Protein AF-F6J3B6-F1 (afdb_monomer_lite)

Structure (mmCIF, N/CA/C/O backbone):
data_AF-F6J3B6-F1
#
_entry.id   AF-F6J3B6-F1
#
loop_
_atom_site.group_PDB
_atom_site.id
_atom_site.type_symbol
_atom_site.label_atom_id
_atom_site.label_alt_id
_atom_site.label_comp_id
_atom_site.label_asym_id
_atom_site.label_entity_id
_atom_site.label_seq_id
_atom_site.pdbx_PDB_ins_code
_atom_site.Cartn_x
_atom_site.Cartn_y
_atom_site.Cartn_z
_atom_site.occupancy
_atom_site.B_iso_or_equiv
_atom_site.auth_seq_id
_atom_site.auth_comp_id
_atom_site.auth_asym_id
_atom_site.auth_atom_id
_atom_site.pdbx_PDB_model_num
ATOM 1 N N . LEU A 1 1 ? 3.379 -10.661 -4.278 1.00 90.00 1 LEU A N 1
ATOM 2 C CA . LEU A 1 1 ? 4.008 -10.536 -2.936 1.00 90.00 1 LEU A CA 1
ATOM 3 C C . LEU A 1 1 ? 3.074 -11.156 -1.907 1.00 90.00 1 LEU A C 1
ATOM 5 O O . LEU A 1 1 ? 1.883 -10.898 -1.989 1.00 90.00 1 LEU A O 1
ATOM 9 N N . ARG A 1 2 ? 3.610 -11.926 -0.955 1.00 93.19 2 ARG A N 1
ATOM 10 C CA . ARG A 1 2 ? 2.896 -12.432 0.229 1.00 93.19 2 ARG A CA 1
ATOM 11 C C . ARG A 1 2 ? 3.562 -11.873 1.481 1.00 93.19 2 ARG A C 1
ATOM 13 O O . ARG A 1 2 ? 4.789 -11.920 1.570 1.00 93.19 2 ARG A O 1
ATOM 20 N N . LYS A 1 3 ? 2.793 -11.328 2.422 1.00 91.00 3 LYS A N 1
ATOM 21 C CA . LYS A 1 3 ? 3.330 -10.733 3.655 1.00 91.00 3 LYS A CA 1
ATOM 22 C C . LYS A 1 3 ? 2.375 -10.939 4.825 1.00 91.00 3 LYS A C 1
ATOM 24 O O . LYS A 1 3 ? 1.169 -10.918 4.640 1.00 91.00 3 LYS A O 1
ATOM 29 N N . THR A 1 4 ? 2.921 -11.073 6.026 1.00 91.38 4 THR A N 1
ATOM 30 C CA . THR A 1 4 ? 2.175 -10.944 7.279 1.00 91.38 4 THR A CA 1
ATOM 31 C C . THR A 1 4 ? 2.568 -9.662 8.002 1.00 91.38 4 THR A C 1
ATOM 33 O O . THR A 1 4 ? 3.722 -9.224 7.920 1.00 91.38 4 THR A O 1
ATOM 36 N N . PHE A 1 5 ? 1.616 -9.035 8.688 1.00 88.31 5 PHE A N 1
ATOM 37 C CA . PHE A 1 5 ? 1.860 -7.820 9.467 1.00 88.31 5 PHE A CA 1
ATOM 38 C C . PHE A 1 5 ? 0.971 -7.778 10.709 1.00 88.31 5 PHE A C 1
ATOM 40 O O . PHE A 1 5 ? -0.134 -8.312 10.693 1.00 88.31 5 PHE A O 1
ATOM 47 N N . ASN A 1 6 ? 1.473 -7.149 11.775 1.00 88.38 6 ASN A N 1
ATOM 48 C CA . ASN A 1 6 ? 0.798 -7.061 13.066 1.00 88.38 6 ASN A CA 1
ATOM 49 C C . ASN A 1 6 ? 0.199 -5.668 13.283 1.00 88.38 6 ASN A C 1
ATOM 51 O O . ASN A 1 6 ? 0.927 -4.671 13.313 1.00 88.38 6 ASN A O 1
ATOM 55 N N . LEU A 1 7 ? -1.119 -5.609 13.477 1.00 88.31 7 LEU A N 1
ATOM 56 C CA . LEU A 1 7 ? -1.861 -4.361 13.661 1.00 88.31 7 LEU A CA 1
ATOM 57 C C . LEU A 1 7 ? -1.536 -3.636 14.970 1.00 88.31 7 LEU A C 1
ATOM 59 O O . LEU A 1 7 ? -1.595 -2.406 15.015 1.00 88.31 7 LEU A O 1
ATOM 63 N N . ASN A 1 8 ? -1.147 -4.368 16.014 1.00 85.19 8 ASN A N 1
ATOM 64 C CA . ASN A 1 8 ? -0.821 -3.807 17.328 1.00 85.19 8 ASN A CA 1
ATOM 65 C C . ASN A 1 8 ? 0.490 -3.011 17.307 1.00 85.19 8 ASN A C 1
ATOM 67 O O . ASN A 1 8 ? 0.711 -2.158 18.159 1.00 85.19 8 ASN A O 1
ATOM 71 N N . SER A 1 9 ? 1.347 -3.257 16.311 1.00 88.69 9 SER A N 1
ATOM 72 C CA . SER A 1 9 ? 2.601 -2.517 16.123 1.00 88.69 9 SER A CA 1
ATOM 73 C C . SER A 1 9 ? 2.423 -1.159 15.431 1.00 88.69 9 SER A C 1
ATOM 75 O O . SER A 1 9 ? 3.371 -0.371 15.352 1.00 88.69 9 SER A O 1
ATOM 77 N N . LEU A 1 10 ? 1.223 -0.879 14.911 1.00 92.12 10 LEU A N 1
ATOM 78 C CA . LEU A 1 10 ? 0.961 0.319 14.125 1.00 92.12 10 LEU A CA 1
ATOM 79 C C . LEU A 1 10 ? 0.767 1.540 15.019 1.00 92.12 10 LEU A C 1
ATOM 81 O O . LEU A 1 10 ? 0.017 1.517 15.999 1.00 92.12 10 LEU A O 1
ATOM 85 N N . LYS A 1 11 ? 1.413 2.642 14.638 1.00 94.19 11 LYS A N 1
ATOM 86 C CA . LYS A 1 11 ? 1.233 3.929 15.313 1.00 94.19 11 LYS A CA 1
ATOM 87 C C . LYS A 1 11 ? -0.027 4.600 14.782 1.00 94.19 11 LYS A C 1
ATOM 89 O O . LYS A 1 11 ? -0.264 4.621 13.578 1.00 94.19 11 LYS A O 1
ATOM 94 N N . TYR A 1 12 ? -0.814 5.160 15.694 1.00 94.06 12 TYR A N 1
ATOM 95 C CA . TYR A 1 12 ? -2.021 5.891 15.335 1.00 94.06 12 TYR A CA 1
ATOM 96 C C . TYR A 1 12 ? -1.693 7.130 14.492 1.00 94.06 12 TYR A C 1
ATOM 98 O O . TYR A 1 12 ? -0.749 7.856 14.810 1.00 94.06 12 TYR A O 1
ATOM 106 N N . ASP A 1 13 ? -2.467 7.335 13.428 1.00 93.31 13 ASP A N 1
ATOM 107 C CA . ASP A 1 13 ? -2.421 8.464 12.492 1.00 93.31 13 ASP A CA 1
ATOM 108 C C . ASP A 1 13 ? -1.026 8.748 11.909 1.00 93.31 13 ASP A C 1
ATOM 110 O O . ASP A 1 13 ? -0.644 9.884 11.629 1.00 93.31 13 ASP A O 1
ATOM 114 N N . LYS A 1 14 ? -0.223 7.691 11.747 1.00 95.88 14 LYS A N 1
ATOM 115 C CA . LYS A 1 14 ? 1.100 7.757 11.126 1.00 95.88 14 LYS A CA 1
ATOM 116 C C . LYS A 1 14 ? 1.171 6.750 9.981 1.00 95.88 14 LYS A C 1
ATOM 118 O O . LYS A 1 14 ? 1.207 5.552 10.253 1.00 95.88 14 LYS A O 1
ATOM 123 N N . PRO A 1 15 ? 1.236 7.208 8.718 1.00 96.75 15 PRO A N 1
ATOM 124 C CA . PRO A 1 15 ? 1.509 6.339 7.583 1.00 96.75 15 PRO A CA 1
ATOM 125 C C . PRO A 1 15 ? 2.835 5.601 7.775 1.00 96.75 15 PRO A C 1
ATOM 127 O O . PRO A 1 15 ? 3.863 6.207 8.086 1.00 96.75 15 PRO A O 1
ATOM 130 N N . GLN A 1 16 ? 2.813 4.286 7.593 1.00 96.69 16 GLN A N 1
ATOM 131 C CA . GLN A 1 16 ? 3.962 3.401 7.748 1.00 96.69 16 GLN A CA 1
ATOM 132 C C . GLN A 1 16 ? 4.157 2.575 6.478 1.00 96.69 16 GLN A C 1
ATOM 134 O O . GLN A 1 16 ? 3.197 2.127 5.853 1.00 96.69 16 GLN A O 1
ATOM 139 N N . VAL A 1 17 ? 5.416 2.350 6.106 1.00 96.31 17 VAL A N 1
ATOM 140 C CA . VAL A 1 17 ? 5.773 1.467 4.990 1.00 96.31 17 VAL A CA 1
ATOM 141 C C . VAL A 1 17 ? 5.751 0.022 5.490 1.00 96.31 17 VAL A C 1
ATOM 143 O O . VAL A 1 17 ? 6.531 -0.339 6.370 1.00 96.31 17 VAL A O 1
ATOM 146 N N . LEU A 1 18 ? 4.885 -0.817 4.919 1.00 94.81 18 LEU A N 1
ATOM 147 C CA . LEU A 1 18 ? 4.871 -2.265 5.162 1.00 94.81 18 LEU A CA 1
ATOM 148 C C . LEU A 1 18 ? 5.968 -2.986 4.381 1.00 94.81 18 LEU A C 1
ATOM 150 O O . LEU A 1 18 ? 6.577 -3.922 4.896 1.00 94.81 18 LEU A O 1
ATOM 154 N N . ASN A 1 19 ? 6.181 -2.590 3.124 1.00 95.31 19 ASN A N 1
ATOM 155 C CA . ASN A 1 19 ? 7.230 -3.127 2.261 1.00 95.31 19 ASN A CA 1
ATOM 156 C C . ASN A 1 19 ? 7.639 -2.107 1.200 1.00 95.31 19 ASN A C 1
ATOM 158 O O . ASN A 1 19 ? 6.801 -1.373 0.674 1.00 95.31 19 ASN A O 1
ATOM 162 N N . ILE A 1 20 ? 8.914 -2.167 0.824 1.00 94.88 20 ILE A N 1
ATOM 163 C CA . ILE A 1 20 ? 9.450 -1.530 -0.378 1.00 94.88 20 ILE A CA 1
ATOM 164 C C . ILE A 1 20 ? 9.545 -2.604 -1.463 1.00 94.88 20 ILE A C 1
ATOM 166 O O . ILE A 1 20 ? 10.050 -3.702 -1.225 1.00 94.88 20 ILE A O 1
ATOM 170 N N . LEU A 1 21 ? 9.043 -2.293 -2.651 1.00 94.69 21 LEU A N 1
ATOM 171 C CA . LEU A 1 21 ? 8.956 -3.190 -3.795 1.00 94.69 21 LEU A CA 1
ATOM 172 C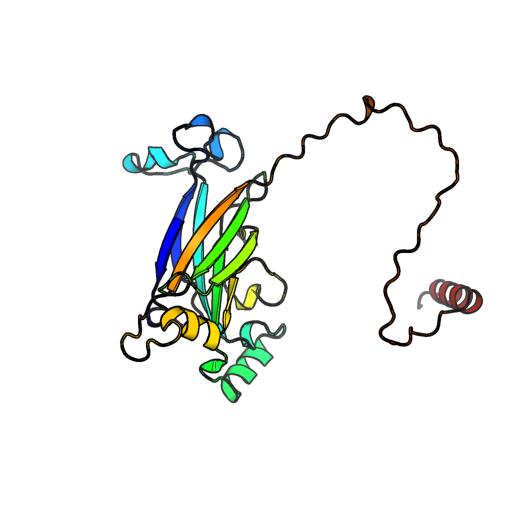 C . LEU A 1 21 ? 9.755 -2.611 -4.952 1.00 94.69 21 LEU A C 1
ATOM 174 O O . LEU A 1 21 ? 9.671 -1.423 -5.244 1.00 94.69 21 LEU A O 1
ATOM 178 N N . LEU A 1 22 ? 10.502 -3.475 -5.633 1.00 93.62 22 LEU A N 1
ATOM 179 C CA . LEU A 1 22 ? 11.233 -3.144 -6.850 1.00 93.62 22 LEU A CA 1
ATOM 180 C C . LEU A 1 22 ? 10.655 -3.983 -7.988 1.00 93.62 22 LEU A C 1
ATOM 182 O O . LEU A 1 22 ? 11.067 -5.121 -8.212 1.00 93.62 22 LEU A O 1
ATOM 186 N N . TYR A 1 23 ? 9.657 -3.440 -8.681 1.00 93.38 23 TYR A N 1
ATOM 187 C CA . TYR A 1 23 ? 8.989 -4.137 -9.773 1.00 93.38 23 TYR A CA 1
ATOM 188 C C . TYR A 1 23 ? 9.904 -4.212 -11.004 1.00 93.38 23 TYR A C 1
ATOM 190 O O . TYR A 1 23 ? 10.367 -3.196 -11.528 1.00 93.38 23 TYR A O 1
ATOM 198 N N . ALA A 1 24 ? 10.181 -5.440 -11.449 1.00 92.56 24 ALA A N 1
ATOM 199 C CA . ALA A 1 24 ? 11.162 -5.748 -12.490 1.00 92.56 24 ALA A CA 1
ATOM 200 C C . ALA A 1 24 ? 10.544 -6.083 -13.860 1.00 92.56 24 ALA A C 1
ATOM 202 O O . ALA A 1 24 ? 11.287 -6.344 -14.805 1.00 92.56 24 ALA A O 1
ATOM 203 N N . GLY A 1 25 ? 9.213 -6.091 -13.982 1.00 90.44 25 GLY A N 1
ATOM 204 C CA . GLY A 1 25 ? 8.526 -6.638 -15.152 1.00 90.44 25 GLY A CA 1
ATOM 205 C C . GLY A 1 25 ? 8.404 -8.163 -15.087 1.00 90.44 25 GLY A C 1
ATOM 206 O O . GLY A 1 25 ? 8.137 -8.729 -14.028 1.00 90.44 25 GLY A O 1
ATOM 207 N N . THR A 1 26 ? 8.578 -8.828 -16.226 1.00 90.00 26 THR A N 1
ATOM 208 C CA . THR A 1 26 ? 8.463 -10.283 -16.363 1.00 90.00 26 THR A CA 1
ATOM 209 C C . THR A 1 26 ? 9.724 -10.990 -15.872 1.00 90.00 26 THR A C 1
ATOM 211 O O . THR A 1 26 ? 10.849 -10.619 -16.221 1.00 90.00 26 THR A O 1
ATOM 214 N N . GLU A 1 27 ? 9.526 -12.055 -15.097 1.00 88.56 27 GLU A N 1
ATOM 215 C CA . GLU A 1 27 ? 10.598 -12.911 -14.596 1.00 88.56 27 GLU A CA 1
ATOM 216 C C . GLU A 1 27 ? 11.498 -13.425 -15.732 1.00 88.56 27 GLU A C 1
ATOM 218 O O . GLU A 1 27 ? 11.038 -13.741 -16.831 1.00 88.56 27 GLU A O 1
ATOM 223 N N . GLY A 1 28 ? 12.812 -13.431 -15.492 1.00 90.62 28 GLY A N 1
ATOM 224 C CA . GLY A 1 28 ? 13.812 -13.862 -16.474 1.00 90.62 28 GLY A CA 1
ATOM 225 C C . GLY A 1 28 ? 13.999 -12.937 -17.686 1.00 90.62 28 GLY A C 1
ATOM 226 O O . GLY A 1 28 ? 14.847 -13.220 -18.529 1.00 90.62 28 GLY A O 1
ATOM 227 N N . LYS A 1 29 ? 13.266 -11.815 -17.794 1.00 93.75 29 LYS A N 1
ATOM 228 C CA . LYS A 1 29 ? 13.312 -10.923 -18.969 1.00 93.75 29 LYS A CA 1
ATOM 229 C C . LYS A 1 29 ? 13.727 -9.490 -18.609 1.00 93.75 29 LYS A C 1
ATOM 231 O O . LYS A 1 29 ? 12.874 -8.607 -18.515 1.00 93.75 29 LYS A O 1
ATOM 236 N N . PRO A 1 30 ? 15.037 -9.187 -18.495 1.00 92.19 30 PRO A N 1
ATOM 237 C CA . PRO A 1 30 ? 15.527 -7.854 -18.120 1.00 92.19 30 PRO A CA 1
ATOM 238 C C . PRO A 1 30 ? 15.058 -6.703 -19.019 1.00 92.19 30 PRO A C 1
ATOM 240 O O . PRO A 1 30 ? 14.927 -5.578 -18.548 1.00 92.19 30 PRO A O 1
ATOM 243 N N . HIS A 1 31 ? 14.785 -6.961 -20.301 1.00 92.25 31 HIS A N 1
ATOM 244 C CA . HIS A 1 31 ? 14.267 -5.955 -21.236 1.00 92.25 31 HIS A CA 1
ATOM 245 C C . HIS A 1 31 ? 12.831 -5.514 -20.908 1.00 92.25 31 HIS A C 1
ATOM 247 O O . HIS A 1 31 ? 12.397 -4.471 -21.379 1.00 92.25 31 HIS A O 1
ATOM 253 N N . THR A 1 32 ? 12.098 -6.276 -20.087 1.00 92.50 32 THR A N 1
ATOM 254 C CA . THR A 1 32 ? 10.742 -5.915 -19.643 1.00 92.50 32 THR A CA 1
ATOM 255 C C . THR A 1 32 ? 10.722 -4.971 -18.443 1.00 92.50 32 THR A C 1
ATOM 257 O O . THR A 1 32 ? 9.652 -4.481 -18.069 1.00 92.50 32 THR A O 1
ATOM 260 N N . ARG A 1 33 ? 11.895 -4.664 -17.872 1.00 94.75 33 ARG A N 1
ATOM 261 C CA . ARG A 1 33 ? 12.035 -3.746 -16.742 1.00 94.75 33 ARG A CA 1
ATOM 262 C C . ARG A 1 33 ? 11.416 -2.375 -17.053 1.00 94.75 33 ARG A C 1
ATOM 264 O O . ARG A 1 33 ? 11.637 -1.865 -18.154 1.00 94.75 33 ARG A O 1
ATOM 271 N N . PRO A 1 34 ? 10.686 -1.766 -16.101 1.00 95.06 34 PRO A N 1
ATOM 272 C CA . PRO A 1 34 ? 9.932 -0.528 -16.308 1.00 95.06 34 PRO A CA 1
ATOM 273 C C . PRO A 1 34 ? 10.699 0.584 -17.026 1.00 95.06 34 PRO A C 1
ATOM 275 O O . PRO A 1 34 ? 10.247 1.061 -18.068 1.00 95.06 34 PRO A O 1
ATOM 278 N N . ALA A 1 35 ? 11.896 0.938 -16.552 1.00 95.00 35 ALA A N 1
ATOM 279 C CA . ALA A 1 35 ? 12.632 2.051 -17.148 1.00 95.00 35 ALA A CA 1
ATOM 280 C C . ALA A 1 35 ? 13.173 1.744 -18.555 1.00 95.00 35 ALA A C 1
ATOM 282 O O . ALA A 1 35 ? 13.302 2.641 -19.380 1.00 95.00 35 ALA A O 1
ATOM 283 N N . ARG A 1 36 ? 13.440 0.468 -18.874 1.00 94.88 36 ARG A N 1
ATOM 284 C CA . ARG A 1 36 ? 13.915 0.057 -20.212 1.00 94.88 36 ARG A CA 1
ATOM 285 C C . ARG A 1 36 ? 12.834 0.125 -21.282 1.00 94.88 36 ARG A C 1
ATOM 287 O O . ARG A 1 36 ? 13.157 0.208 -22.460 1.00 94.88 36 ARG A O 1
ATOM 294 N N . ARG A 1 37 ? 11.565 0.077 -20.874 1.00 92.94 37 ARG A N 1
ATOM 295 C CA . ARG A 1 37 ? 10.403 0.189 -21.764 1.00 92.94 37 ARG A CA 1
ATOM 296 C C . ARG A 1 37 ? 9.708 1.546 -21.657 1.00 92.94 37 ARG A C 1
ATOM 298 O O . ARG A 1 37 ? 8.564 1.660 -22.086 1.00 92.94 37 ARG A O 1
ATOM 305 N N . TYR A 1 38 ? 10.378 2.546 -21.079 1.00 93.12 38 TYR A N 1
ATOM 306 C CA . TYR A 1 38 ? 9.851 3.903 -20.907 1.00 93.12 38 TYR A CA 1
ATOM 307 C C . TYR A 1 38 ? 8.563 3.971 -20.065 1.00 93.12 38 TYR A C 1
ATOM 309 O O . TYR A 1 38 ? 7.752 4.881 -20.231 1.00 93.12 38 TYR A O 1
ATOM 317 N N . LEU A 1 39 ? 8.360 3.007 -19.155 1.00 92.94 39 LEU A N 1
ATOM 318 C CA . LEU A 1 39 ? 7.251 3.042 -18.197 1.00 92.94 39 LEU A CA 1
ATOM 319 C C . LEU A 1 39 ? 7.514 4.057 -17.079 1.00 92.94 39 LEU A C 1
ATOM 321 O O . LEU A 1 39 ? 6.597 4.739 -16.631 1.00 92.94 39 LEU A O 1
ATOM 325 N N . SER A 1 40 ? 8.766 4.155 -16.636 1.00 93.94 40 SER A N 1
ATOM 326 C CA . SER A 1 40 ? 9.223 5.057 -15.579 1.00 93.94 40 SER A CA 1
ATOM 327 C C . SER A 1 40 ? 10.597 5.623 -15.916 1.00 93.94 40 SER A C 1
ATOM 329 O O . SER A 1 40 ? 11.304 5.092 -16.774 1.00 93.94 40 SER A O 1
ATOM 331 N N . TYR A 1 41 ? 11.018 6.655 -15.189 1.00 93.44 41 TYR A N 1
ATOM 332 C CA . TYR A 1 41 ? 12.422 7.050 -15.190 1.00 93.44 41 TYR A CA 1
ATOM 333 C C . TYR A 1 41 ? 13.298 5.968 -14.529 1.00 93.44 41 TYR A C 1
ATOM 335 O O . TYR A 1 41 ? 12.809 5.235 -13.658 1.00 93.44 41 TYR A O 1
ATOM 343 N N . PRO A 1 42 ? 14.574 5.83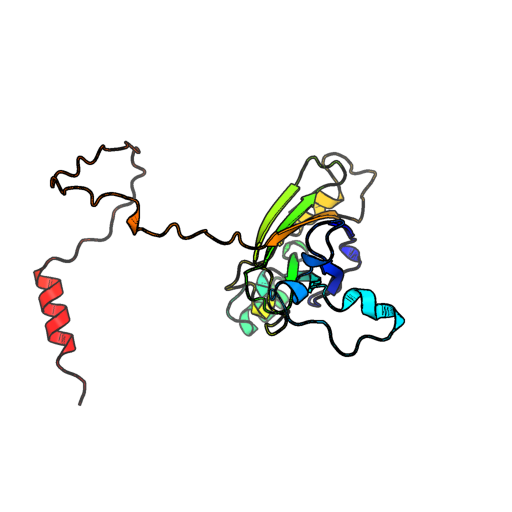3 -14.936 1.00 94.19 42 PRO A N 1
ATOM 344 C CA . PRO A 1 42 ? 15.553 5.038 -14.203 1.00 94.19 42 PRO A CA 1
ATOM 345 C C . PRO A 1 42 ? 15.813 5.616 -12.805 1.00 94.19 42 PRO A C 1
ATOM 347 O O . PRO A 1 42 ? 15.779 6.830 -12.604 1.00 94.19 42 PRO A O 1
ATOM 350 N N . ASN A 1 43 ? 16.119 4.748 -11.845 1.00 92.31 43 ASN A N 1
ATOM 351 C CA . ASN A 1 43 ? 16.601 5.148 -10.528 1.00 92.31 43 ASN A CA 1
ATOM 352 C C . ASN A 1 43 ? 18.039 5.668 -10.660 1.00 92.31 43 ASN A C 1
ATOM 354 O O . ASN A 1 43 ? 18.958 4.900 -10.945 1.00 92.31 43 ASN A O 1
ATOM 358 N N . CYS A 1 44 ? 18.232 6.965 -10.436 1.00 90.38 44 CYS A N 1
ATOM 359 C CA . CYS A 1 44 ? 19.538 7.618 -10.496 1.00 90.38 44 CYS A CA 1
ATOM 360 C C . CYS A 1 44 ? 20.219 7.661 -9.118 1.00 90.38 44 CYS A C 1
ATOM 362 O O . CYS A 1 44 ? 19.563 7.564 -8.084 1.00 90.38 44 CYS A O 1
ATOM 364 N N . GLY A 1 45 ? 21.546 7.837 -9.100 1.00 90.56 45 GLY A N 1
ATOM 365 C CA . GLY A 1 45 ? 22.308 8.043 -7.860 1.00 90.56 45 GLY A CA 1
ATOM 366 C C . GLY A 1 45 ? 22.405 6.813 -6.951 1.00 90.56 45 GLY A C 1
ATOM 367 O O . GLY A 1 45 ? 22.732 6.942 -5.774 1.00 90.56 45 GLY A O 1
ATOM 368 N N . LEU A 1 46 ? 22.117 5.619 -7.476 1.00 90.25 46 LEU A N 1
ATOM 369 C CA . LEU A 1 46 ? 22.267 4.383 -6.718 1.00 90.25 46 LEU A CA 1
ATOM 370 C C . LEU A 1 46 ? 23.757 4.091 -6.467 1.00 90.25 46 LEU A C 1
ATOM 372 O O . LEU A 1 46 ? 24.557 4.169 -7.404 1.00 90.25 46 LEU A O 1
ATOM 376 N N . PRO A 1 47 ? 24.145 3.691 -5.241 1.00 93.19 47 PRO A N 1
ATOM 377 C CA . PRO A 1 47 ? 25.473 3.147 -4.989 1.00 93.19 47 PRO A CA 1
ATOM 378 C C . PRO A 1 47 ? 25.765 1.965 -5.916 1.00 93.19 47 PRO A C 1
ATOM 380 O O . PRO A 1 47 ? 24.849 1.238 -6.308 1.00 93.19 47 PRO A O 1
ATOM 383 N N . HIS A 1 48 ? 27.042 1.720 -6.219 1.00 90.31 48 HIS A N 1
ATOM 384 C CA . HIS A 1 48 ? 27.448 0.682 -7.173 1.00 90.31 48 HIS A CA 1
ATOM 385 C C . HIS A 1 48 ? 26.847 -0.704 -6.855 1.00 90.31 48 HIS A C 1
ATOM 387 O O . HIS A 1 48 ? 26.370 -1.400 -7.750 1.00 90.31 48 HIS A O 1
ATOM 393 N N . SER A 1 49 ? 26.752 -1.061 -5.569 1.00 93.88 49 SER A N 1
ATOM 394 C CA . SER A 1 49 ? 26.134 -2.308 -5.088 1.00 93.88 49 SER A CA 1
ATOM 395 C C . SER A 1 49 ? 24.642 -2.453 -5.429 1.00 93.88 49 SER A C 1
ATOM 397 O O . SER A 1 49 ? 24.123 -3.570 -5.492 1.00 93.88 49 SER A O 1
ATOM 399 N N . PHE A 1 50 ? 23.948 -1.344 -5.680 1.00 92.06 50 PHE A N 1
ATOM 400 C CA . PHE A 1 50 ? 22.523 -1.292 -5.996 1.00 92.06 50 PHE A CA 1
ATOM 401 C C . PHE A 1 50 ? 22.233 -1.006 -7.474 1.00 92.06 50 PHE A C 1
ATOM 403 O O . PHE A 1 50 ? 21.064 -0.990 -7.856 1.00 92.06 50 PHE A O 1
ATOM 410 N N . GLY A 1 51 ? 23.256 -0.886 -8.330 1.00 90.94 51 GLY A N 1
ATOM 411 C CA . GLY A 1 51 ? 23.093 -0.598 -9.763 1.00 90.94 51 GLY A CA 1
ATOM 412 C C . GLY A 1 51 ? 22.183 -1.589 -10.502 1.00 90.94 51 GLY A C 1
ATOM 413 O O . GLY A 1 51 ? 21.459 -1.219 -11.421 1.00 90.94 51 GLY A O 1
ATOM 414 N N . ARG A 1 52 ? 22.086 -2.842 -10.030 1.00 91.38 52 ARG A N 1
ATOM 415 C CA . ARG A 1 52 ? 21.142 -3.837 -10.578 1.00 91.38 52 ARG A CA 1
ATOM 416 C C . ARG A 1 52 ? 19.668 -3.402 -10.525 1.00 91.38 52 ARG A C 1
ATOM 418 O O . ARG A 1 52 ? 18.851 -3.951 -11.267 1.00 91.38 52 ARG A O 1
ATOM 425 N N . TYR A 1 53 ? 19.330 -2.429 -9.678 1.00 94.31 53 TYR A N 1
ATOM 426 C CA . TYR A 1 53 ? 17.982 -1.892 -9.508 1.00 94.31 53 TYR A CA 1
ATOM 427 C C . TYR A 1 53 ? 17.701 -0.620 -10.317 1.00 94.31 53 TYR A C 1
ATOM 429 O O . TYR A 1 53 ? 16.573 -0.136 -10.281 1.00 94.31 53 TYR A O 1
ATOM 437 N N . GLU A 1 54 ? 18.661 -0.124 -11.102 1.00 95.38 54 GLU A N 1
ATOM 438 C CA . GLU A 1 54 ? 18.539 1.104 -11.906 1.00 95.38 54 GLU A CA 1
ATOM 439 C C . GLU A 1 54 ? 17.240 1.153 -12.721 1.00 95.38 54 GLU A C 1
ATOM 441 O O . GLU A 1 54 ? 16.549 2.161 -12.746 1.00 95.38 54 GLU A O 1
ATOM 446 N N . HIS A 1 55 ? 16.846 0.040 -13.340 1.00 96.62 55 HIS A N 1
ATOM 447 C CA . HIS A 1 55 ? 15.665 0.022 -14.206 1.00 96.62 55 HIS A CA 1
ATOM 448 C C . HIS A 1 55 ? 14.386 -0.535 -13.563 1.00 96.62 55 HIS A C 1
ATOM 450 O O . HIS A 1 55 ? 13.422 -0.812 -14.280 1.00 96.62 55 HIS A O 1
ATOM 456 N N . HIS A 1 56 ? 14.377 -0.760 -12.249 1.00 95.56 56 HIS A N 1
ATOM 457 C CA . HIS A 1 56 ? 13.198 -1.265 -11.539 1.00 95.56 56 HIS A CA 1
ATOM 458 C C . HIS A 1 56 ? 12.274 -0.113 -11.138 1.00 95.56 56 HIS A C 1
ATOM 460 O O . HIS A 1 56 ? 12.738 0.983 -10.838 1.00 95.56 56 HIS A O 1
ATOM 466 N N . LEU A 1 57 ? 10.970 -0.368 -11.079 1.00 95.38 57 LEU A N 1
ATOM 467 C CA . LEU A 1 57 ? 10.005 0.596 -10.555 1.00 95.38 57 LEU A CA 1
ATOM 468 C C . LEU A 1 57 ? 9.894 0.428 -9.038 1.00 95.38 57 LEU A C 1
ATOM 470 O O . LEU A 1 57 ? 9.450 -0.620 -8.566 1.00 95.38 57 LEU A O 1
ATOM 474 N N . MET A 1 58 ? 10.298 1.449 -8.283 1.00 94.88 58 MET A N 1
ATOM 475 C CA . MET A 1 58 ? 10.133 1.472 -6.831 1.00 94.88 58 MET A CA 1
ATOM 476 C C . MET A 1 58 ? 8.674 1.754 -6.466 1.00 94.88 58 MET A C 1
ATOM 478 O O . MET A 1 58 ? 8.082 2.716 -6.948 1.00 94.88 58 MET A O 1
ATOM 482 N N . MET A 1 59 ? 8.102 0.937 -5.590 1.00 96.06 59 MET A N 1
ATOM 483 C CA . MET A 1 59 ? 6.757 1.127 -5.048 1.00 96.06 59 MET A CA 1
ATOM 484 C C . MET A 1 59 ? 6.772 0.827 -3.552 1.00 96.06 59 MET A C 1
ATOM 486 O O . MET A 1 59 ? 7.479 -0.079 -3.116 1.00 96.06 59 MET A O 1
ATOM 490 N N . ASN A 1 60 ? 5.973 1.541 -2.767 1.00 97.06 60 ASN A N 1
ATOM 491 C CA . ASN A 1 60 ? 5.848 1.300 -1.333 1.00 97.06 60 ASN A CA 1
ATOM 492 C C . ASN A 1 60 ? 4.427 0.853 -1.021 1.00 97.06 60 ASN A C 1
ATOM 494 O O . ASN A 1 60 ? 3.458 1.537 -1.351 1.00 97.06 60 ASN A O 1
ATOM 498 N N . LEU A 1 61 ? 4.309 -0.300 -0.375 1.00 97.56 61 LEU A N 1
ATOM 499 C CA . LEU A 1 61 ? 3.059 -0.724 0.229 1.00 97.56 61 LEU A CA 1
ATOM 500 C C . LEU A 1 61 ? 2.943 -0.022 1.580 1.00 97.56 61 LEU A C 1
ATOM 502 O O . LEU A 1 61 ? 3.783 -0.227 2.456 1.00 97.56 61 LEU A O 1
ATOM 506 N N . MET A 1 62 ? 1.913 0.793 1.729 1.00 97.50 62 MET A N 1
ATOM 507 C CA . MET A 1 62 ? 1.678 1.645 2.885 1.00 97.50 62 MET A CA 1
ATOM 508 C C . MET A 1 62 ? 0.526 1.110 3.722 1.00 97.50 62 MET A C 1
ATOM 510 O O . MET A 1 62 ? -0.392 0.479 3.201 1.00 97.50 62 MET A O 1
ATOM 514 N N . ILE A 1 63 ? 0.563 1.412 5.014 1.00 97.44 63 ILE A N 1
ATOM 515 C CA . ILE A 1 63 ? -0.546 1.210 5.937 1.00 97.44 63 ILE A CA 1
ATOM 516 C C . ILE A 1 63 ? -0.674 2.404 6.877 1.00 97.44 63 ILE A C 1
ATOM 518 O O . ILE A 1 63 ? 0.324 3.019 7.252 1.00 97.44 63 ILE A O 1
ATOM 522 N N . CYS A 1 64 ? -1.892 2.707 7.306 1.00 97.31 64 CYS A N 1
ATOM 523 C CA . CYS A 1 64 ? -2.135 3.631 8.403 1.00 97.31 64 CYS A CA 1
ATOM 524 C C . CYS A 1 64 ? -3.291 3.130 9.271 1.00 97.31 64 CYS A C 1
ATOM 526 O O . CYS A 1 64 ? -4.349 2.769 8.752 1.00 97.31 64 CYS A O 1
ATOM 528 N N . LYS A 1 65 ? -3.081 3.130 10.591 1.00 96.25 65 LYS A N 1
ATOM 529 C CA . LYS A 1 65 ? -4.142 2.983 11.592 1.00 96.25 65 LYS A CA 1
ATOM 530 C C . LYS A 1 65 ? -4.682 4.380 11.898 1.00 96.25 65 LYS A C 1
ATOM 532 O O . LYS A 1 65 ? -3.945 5.199 12.438 1.00 96.25 65 LYS A O 1
ATOM 537 N N . THR A 1 66 ? -5.934 4.654 11.565 1.00 95.62 66 THR A N 1
ATOM 538 C CA . THR A 1 66 ? -6.590 5.952 11.810 1.00 95.62 66 THR A CA 1
ATOM 539 C C . THR A 1 66 ? -8.047 5.715 12.220 1.00 95.62 66 THR A C 1
ATOM 541 O O . THR A 1 66 ? -8.421 4.575 12.487 1.00 95.62 66 THR A O 1
ATOM 544 N N . SER A 1 67 ? -8.867 6.756 12.308 1.00 95.06 67 SER A N 1
ATOM 545 C CA . SER A 1 67 ? -10.292 6.645 12.632 1.00 95.06 67 SER A CA 1
ATOM 546 C C . SER A 1 67 ? -11.175 6.979 11.435 1.00 95.06 67 SER A C 1
ATOM 548 O O . SER A 1 67 ? -10.771 7.716 10.534 1.00 95.06 67 SER A O 1
ATOM 550 N N . TRP A 1 68 ? -12.410 6.476 11.438 1.00 93.50 68 TRP A N 1
ATOM 551 C CA . TRP A 1 68 ? -13.433 6.831 10.453 1.00 93.50 68 TRP A CA 1
ATOM 552 C C . TRP A 1 68 ? -13.691 8.348 10.383 1.00 93.50 68 TRP A C 1
ATOM 554 O O . TRP A 1 68 ? -14.050 8.862 9.324 1.00 93.50 68 TRP A O 1
ATOM 564 N N . PHE A 1 69 ? -13.437 9.101 11.461 1.00 94.06 69 PHE A N 1
ATOM 565 C CA . PHE A 1 69 ? -13.520 10.570 11.435 1.00 94.06 69 PHE A CA 1
ATOM 566 C C . PHE A 1 69 ? -12.557 11.206 10.418 1.00 94.06 69 PHE A C 1
ATOM 568 O O . PHE A 1 69 ? -12.854 12.278 9.896 1.00 94.06 69 PHE A O 1
ATOM 575 N N . SER A 1 70 ? -11.462 10.527 10.054 1.00 91.94 70 SER A N 1
ATOM 576 C CA . SER A 1 70 ? -10.532 10.959 8.999 1.00 91.94 70 SER A CA 1
ATOM 577 C C . SER A 1 70 ? -11.147 10.952 7.595 1.00 91.94 70 SER A C 1
ATOM 579 O O . SER A 1 70 ? -10.552 11.498 6.671 1.00 91.94 70 SER A O 1
ATOM 581 N N . MET A 1 71 ? -12.327 10.349 7.418 1.00 92.62 71 MET A N 1
ATOM 582 C CA . MET A 1 71 ? -13.094 10.405 6.170 1.00 92.62 71 MET A CA 1
ATOM 583 C C . MET A 1 71 ? -13.969 11.662 6.067 1.00 92.62 71 MET A C 1
ATOM 585 O O . MET A 1 71 ? -14.563 11.909 5.016 1.00 92.62 71 MET A O 1
ATOM 589 N N . LEU A 1 72 ? -14.092 12.449 7.140 1.00 92.75 72 LEU A N 1
ATOM 590 C CA . LEU A 1 72 ? -14.922 13.647 7.124 1.00 92.75 72 LEU A CA 1
ATOM 591 C C . LEU A 1 72 ? -14.267 14.752 6.280 1.00 92.75 72 LEU A C 1
ATOM 593 O O . LEU A 1 72 ? -13.066 14.991 6.409 1.00 92.75 72 LEU A O 1
ATOM 597 N N . PRO A 1 73 ? -15.037 15.467 5.436 1.00 89.44 73 PRO A N 1
ATOM 598 C CA . PRO A 1 73 ? -14.487 16.538 4.609 1.00 89.44 73 PRO A CA 1
ATOM 599 C C . PRO A 1 73 ? -13.914 17.709 5.414 1.00 89.44 73 PRO A C 1
ATOM 601 O O . PRO A 1 73 ? -12.909 18.294 5.017 1.00 89.44 73 PRO A O 1
ATOM 604 N N . ASP A 1 74 ? -14.553 18.048 6.536 1.00 91.25 74 ASP A N 1
ATOM 605 C CA . ASP A 1 74 ? -14.076 19.075 7.459 1.00 91.25 74 ASP A CA 1
ATOM 606 C C . ASP A 1 74 ? -13.199 18.443 8.543 1.00 91.25 74 ASP A C 1
ATOM 608 O O . ASP A 1 74 ? -13.681 17.742 9.437 1.00 91.25 74 ASP A O 1
ATOM 612 N N . ARG A 1 75 ? -11.903 18.749 8.477 1.00 86.25 75 ARG A N 1
ATOM 613 C CA . ARG A 1 75 ? -10.888 18.241 9.406 1.00 86.25 75 ARG A CA 1
ATOM 614 C C . ARG A 1 75 ? -11.098 18.723 10.830 1.00 86.25 75 ARG A C 1
ATOM 616 O O . ARG A 1 75 ? -10.944 17.944 11.762 1.00 86.25 75 ARG A O 1
ATOM 623 N N . ILE A 1 76 ? -11.459 19.993 11.003 1.00 90.38 76 ILE A N 1
ATOM 624 C CA . ILE A 1 76 ? -11.615 20.585 12.335 1.00 90.38 76 ILE A CA 1
ATOM 625 C C . ILE A 1 76 ? -12.821 19.946 13.020 1.00 90.38 76 ILE A C 1
ATOM 627 O O . ILE A 1 76 ? -12.764 19.614 14.205 1.00 90.38 76 ILE A O 1
ATOM 631 N N . CYS A 1 77 ? -13.910 19.755 12.274 1.00 90.06 77 CYS A N 1
ATOM 632 C CA . CYS A 1 77 ? -15.077 19.039 12.774 1.00 90.06 77 CYS A CA 1
ATOM 633 C C . CYS A 1 77 ? -14.745 17.570 13.076 1.00 90.06 77 CYS A C 1
ATOM 635 O O . CYS A 1 77 ? -15.073 17.088 14.160 1.00 90.06 77 CYS A O 1
ATOM 637 N N . GLY A 1 78 ? -14.030 16.886 12.175 1.00 90.75 78 GLY A N 1
ATOM 638 C CA . GLY A 1 78 ? -13.632 15.492 12.363 1.00 90.75 78 GLY A CA 1
ATOM 639 C C . GLY A 1 78 ? -12.781 15.267 13.609 1.00 90.75 78 GLY A C 1
ATOM 640 O O . GLY A 1 78 ? -13.104 14.397 14.410 1.00 90.75 78 GLY A O 1
ATOM 641 N N . GLU A 1 79 ? -11.775 16.108 13.849 1.00 90.94 79 GLU A N 1
ATOM 642 C CA . GLU A 1 79 ? -10.941 16.026 15.056 1.00 90.94 79 GLU A CA 1
ATOM 643 C C . GLU A 1 79 ? -11.725 16.311 16.342 1.00 90.94 79 GLU A C 1
ATOM 645 O O . GLU A 1 79 ? -11.453 15.719 17.387 1.00 90.94 79 GLU A O 1
ATOM 650 N N . LYS A 1 80 ? -12.703 17.224 16.299 1.00 93.44 80 LYS A N 1
ATOM 651 C CA . LYS A 1 80 ? -13.583 17.481 17.449 1.00 93.44 80 LYS A CA 1
ATOM 652 C C . LYS A 1 80 ? -14.474 16.276 17.736 1.00 93.44 80 LYS A C 1
ATOM 654 O O . LYS A 1 80 ? -14.580 15.875 18.891 1.00 93.44 80 LYS A O 1
ATOM 659 N N . LEU A 1 81 ? -15.094 15.701 16.706 1.00 93.19 81 LEU A N 1
ATOM 660 C CA . LEU A 1 81 ? -15.943 14.518 16.845 1.00 93.19 81 LEU A CA 1
ATOM 661 C C . LEU A 1 81 ? -15.144 13.313 17.335 1.00 93.19 81 LEU A C 1
ATOM 663 O O . LEU A 1 81 ? -15.601 12.617 18.233 1.00 93.19 81 LEU A O 1
ATOM 667 N N . GLU A 1 82 ? -13.930 13.125 16.828 1.00 93.06 82 GLU A N 1
ATOM 668 C CA . GLU A 1 82 ? -13.018 12.084 17.293 1.00 93.06 82 GLU A CA 1
ATOM 669 C C . GLU A 1 82 ? -12.673 12.246 18.777 1.00 93.06 82 GLU A C 1
ATOM 671 O O . GLU A 1 82 ? -12.697 11.276 19.526 1.00 93.06 82 GLU A O 1
ATOM 676 N N . LYS A 1 83 ? -12.422 13.472 19.245 1.00 92.19 83 LYS A N 1
ATOM 677 C CA . LYS A 1 83 ? -12.162 13.725 20.672 1.00 92.19 83 LYS A CA 1
ATOM 678 C C . LYS A 1 83 ? -13.383 13.482 21.562 1.00 92.19 83 LYS A C 1
ATOM 680 O O . LYS A 1 83 ? -13.208 13.112 22.717 1.00 92.19 83 LYS A O 1
ATOM 685 N N . MET A 1 84 ? -14.593 13.725 21.057 1.00 91.62 84 MET A N 1
ATOM 686 C CA . MET A 1 84 ? -15.835 13.592 21.835 1.00 91.62 84 MET A CA 1
ATOM 687 C C . MET A 1 84 ? -16.416 12.175 21.812 1.00 91.62 84 MET A C 1
ATOM 689 O O . MET A 1 84 ? -17.003 11.740 22.799 1.00 91.62 84 MET A O 1
ATOM 693 N N . HIS A 1 85 ? -16.277 11.472 20.689 1.00 91.56 85 HIS A N 1
ATOM 694 C CA . HIS A 1 85 ? -16.968 10.211 20.406 1.00 91.56 85 HIS A CA 1
ATOM 695 C C . HIS A 1 85 ? -16.037 9.104 19.905 1.00 91.56 85 HIS A C 1
ATOM 697 O O . HIS A 1 85 ? -16.522 8.054 19.501 1.00 91.56 85 HIS A O 1
ATOM 703 N N . GLY A 1 86 ? -14.723 9.327 19.891 1.00 86.75 86 GLY A N 1
ATOM 704 C CA . GLY A 1 86 ? -13.755 8.338 19.443 1.00 86.75 86 GLY A CA 1
ATOM 705 C C . GLY A 1 86 ? -13.721 7.123 20.353 1.00 86.75 86 GLY A C 1
ATOM 706 O O . GLY A 1 86 ? -13.316 7.211 21.511 1.00 86.75 86 GLY A O 1
ATOM 707 N N . THR A 1 87 ? -14.092 5.978 19.797 1.00 90.50 87 THR A N 1
ATOM 708 C CA . THR A 1 87 ? -13.936 4.672 20.424 1.00 90.50 87 THR A CA 1
ATOM 709 C C . THR A 1 87 ? -13.001 3.785 19.592 1.00 90.50 87 THR A C 1
ATOM 711 O O . THR A 1 87 ? -12.773 4.056 18.404 1.00 90.50 87 THR A O 1
ATOM 714 N N . PRO A 1 88 ? -12.411 2.726 20.180 1.00 84.94 88 PRO A N 1
ATOM 715 C CA . PRO A 1 88 ? -11.582 1.775 19.440 1.00 84.94 88 PRO A CA 1
ATOM 716 C C . PRO A 1 88 ? -12.284 1.177 18.213 1.00 84.94 88 PRO A C 1
ATOM 718 O O . PRO A 1 88 ? -11.632 0.967 17.190 1.00 84.94 88 PRO A O 1
ATOM 721 N N . GLU A 1 89 ? -13.601 0.988 18.274 1.00 89.56 89 GLU A N 1
ATOM 722 C CA . GLU A 1 89 ? -14.432 0.452 17.191 1.00 89.56 89 GLU A CA 1
ATOM 723 C C . GLU A 1 89 ? -14.496 1.396 15.979 1.00 89.56 89 GLU A C 1
ATOM 725 O O . GLU A 1 89 ? -14.686 0.943 14.850 1.00 89.56 89 GLU A O 1
ATOM 730 N N . ASN A 1 90 ? -14.255 2.701 16.167 1.00 93.12 90 ASN A N 1
ATOM 731 C CA . ASN A 1 90 ? -14.127 3.649 15.056 1.00 93.12 90 ASN A CA 1
ATOM 732 C C . ASN A 1 90 ? -12.788 3.531 14.308 1.00 93.12 90 ASN A C 1
ATOM 734 O O . ASN A 1 90 ? -12.591 4.223 13.304 1.00 93.12 90 ASN A O 1
ATOM 738 N N . THR A 1 91 ? -11.860 2.693 14.782 1.00 95.06 91 THR A N 1
ATOM 739 C CA . THR A 1 91 ? -10.563 2.486 14.131 1.00 95.06 91 THR A CA 1
ATOM 740 C C . THR A 1 91 ? -10.749 1.856 12.754 1.00 95.06 91 THR A C 1
ATOM 742 O O . THR A 1 91 ? -11.453 0.860 12.583 1.00 95.06 91 THR A O 1
ATOM 745 N N . ILE A 1 92 ? -10.030 2.394 11.778 1.00 96.31 92 ILE A N 1
ATOM 746 C CA . ILE A 1 92 ? -9.865 1.818 10.450 1.00 96.31 92 ILE A CA 1
ATOM 747 C C . ILE A 1 92 ? -8.385 1.621 10.129 1.00 96.31 92 ILE A C 1
ATOM 749 O O . ILE A 1 92 ? -7.509 2.374 10.569 1.00 96.31 92 ILE A O 1
ATOM 753 N N . TYR A 1 93 ? -8.115 0.611 9.313 1.00 96.75 93 TYR A N 1
ATOM 754 C CA . TYR A 1 93 ? -6.802 0.323 8.759 1.00 96.75 93 TYR A CA 1
ATOM 755 C C . TYR A 1 93 ? -6.856 0.539 7.256 1.00 96.75 93 TYR A C 1
ATOM 757 O O . TYR A 1 93 ? -7.578 -0.150 6.537 1.00 96.75 93 TYR A O 1
ATOM 765 N N . VAL A 1 94 ? -6.093 1.518 6.786 1.00 97.56 94 VAL A N 1
ATOM 766 C CA . VAL A 1 94 ? -6.052 1.912 5.379 1.00 97.56 94 VAL A CA 1
ATOM 767 C C . VAL A 1 94 ? -4.754 1.385 4.793 1.00 97.56 94 VAL A C 1
ATOM 769 O O . VAL A 1 94 ? -3.685 1.703 5.309 1.00 97.56 94 VAL A O 1
ATOM 772 N N . ILE A 1 95 ? -4.837 0.578 3.739 1.00 97.88 95 ILE A N 1
ATOM 773 C CA . ILE A 1 95 ? -3.692 -0.042 3.068 1.00 97.88 95 ILE A CA 1
ATOM 774 C C . ILE A 1 95 ? -3.722 0.370 1.603 1.00 97.88 95 ILE A C 1
ATOM 776 O O . ILE A 1 95 ? -4.727 0.183 0.923 1.00 97.88 95 ILE A O 1
ATOM 780 N N . TRP A 1 96 ? -2.629 0.924 1.095 1.00 97.88 96 TRP A N 1
ATOM 781 C CA . TRP A 1 96 ? -2.550 1.357 -0.298 1.00 97.88 96 TRP A CA 1
ATOM 782 C C . TRP A 1 96 ? -1.153 1.153 -0.855 1.00 97.88 96 TRP A C 1
ATOM 784 O O . TRP A 1 96 ? -0.178 0.997 -0.120 1.00 97.88 96 TRP A O 1
ATOM 794 N N . LEU A 1 97 ? -1.053 1.153 -2.178 1.00 97.62 97 LEU A N 1
ATOM 795 C CA . LEU A 1 97 ? 0.224 1.113 -2.868 1.00 97.62 97 LEU A CA 1
ATOM 796 C C . LEU A 1 97 ? 0.537 2.495 -3.429 1.00 97.62 97 LEU A C 1
ATOM 798 O O . LEU A 1 97 ? -0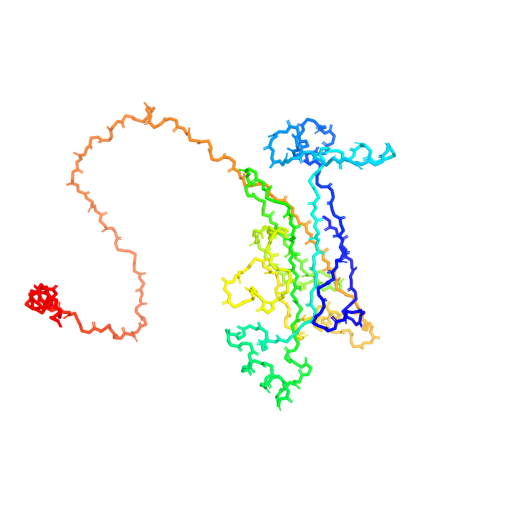.279 3.065 -4.154 1.00 97.62 97 LEU A O 1
ATOM 802 N N . MET A 1 98 ? 1.726 3.007 -3.129 1.00 96.25 98 MET A N 1
ATOM 803 C CA . MET A 1 98 ? 2.242 4.237 -3.721 1.00 96.25 98 MET A CA 1
ATOM 804 C C . MET A 1 98 ? 3.434 3.951 -4.641 1.00 96.25 98 MET A C 1
ATOM 806 O O . MET A 1 98 ? 4.220 3.037 -4.390 1.00 96.25 98 MET A O 1
ATOM 810 N N . GLY A 1 99 ? 3.583 4.742 -5.698 1.00 95.31 99 GLY A N 1
ATOM 811 C CA . GLY A 1 99 ? 4.645 4.645 -6.704 1.00 95.31 99 GLY A CA 1
ATOM 812 C C . GLY A 1 99 ? 4.895 6.001 -7.374 1.00 95.31 99 GLY A C 1
ATOM 813 O O . GLY A 1 99 ? 4.104 6.930 -7.188 1.00 95.31 99 GLY A O 1
ATOM 814 N N . PRO A 1 100 ? 5.973 6.150 -8.158 1.00 93.94 100 PRO A N 1
ATOM 815 C CA .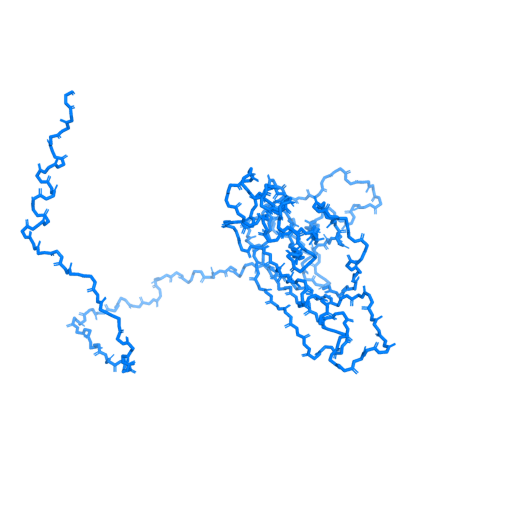 PRO A 1 100 ? 6.160 7.336 -8.978 1.00 93.94 100 PRO A CA 1
ATOM 816 C C . PRO A 1 100 ? 5.123 7.372 -10.106 1.00 93.94 100 PRO A C 1
ATOM 818 O O . PRO A 1 100 ? 4.500 6.363 -10.453 1.00 93.94 100 PRO A O 1
ATOM 821 N N . GLU A 1 101 ? 4.967 8.543 -10.714 1.00 91.44 101 GLU A N 1
ATOM 822 C CA . GLU A 1 101 ? 4.193 8.663 -11.943 1.00 91.44 101 GLU A CA 1
ATOM 823 C C . GLU A 1 101 ? 4.831 7.850 -13.073 1.00 91.44 101 GLU A C 1
ATOM 825 O O . GLU A 1 101 ? 6.053 7.779 -13.215 1.00 91.44 101 GLU A O 1
ATOM 830 N N . THR A 1 102 ? 3.983 7.200 -13.861 1.00 93.38 102 THR A N 1
ATOM 831 C CA . THR A 1 102 ? 4.372 6.259 -14.912 1.00 93.38 102 THR A CA 1
ATOM 832 C C . THR A 1 102 ? 3.624 6.596 -16.194 1.00 93.38 102 THR A C 1
ATOM 834 O O . THR A 1 102 ? 2.536 7.169 -16.153 1.00 93.38 102 THR A O 1
ATOM 837 N N . SER A 1 103 ? 4.202 6.248 -17.344 1.00 92.50 103 SER A N 1
ATOM 838 C CA . SER A 1 103 ? 3.590 6.528 -18.653 1.00 92.50 103 SER A CA 1
ATOM 839 C C . SER A 1 103 ? 2.342 5.683 -18.938 1.00 92.50 103 SER A C 1
ATOM 841 O O . SER A 1 103 ? 1.536 6.045 -19.790 1.00 92.50 103 SER A O 1
ATOM 843 N N . SER A 1 104 ? 2.163 4.579 -18.209 1.00 91.31 104 SER A N 1
ATOM 844 C CA . SER A 1 104 ? 0.959 3.748 -18.198 1.00 91.31 104 SER A CA 1
ATOM 845 C C . SER A 1 104 ? 0.523 3.521 -16.757 1.00 91.31 104 SER A C 1
ATOM 847 O O . SER A 1 104 ? 1.370 3.367 -15.878 1.00 91.31 104 SER A O 1
ATOM 849 N N . ARG A 1 105 ? -0.788 3.491 -16.492 1.00 91.81 105 ARG A N 1
ATOM 850 C CA . ARG A 1 105 ? -1.292 3.345 -15.122 1.00 91.81 105 ARG A CA 1
ATOM 851 C C . ARG A 1 105 ? -0.918 1.981 -14.552 1.00 91.81 105 ARG A C 1
ATOM 853 O O . ARG A 1 105 ? -1.119 0.947 -15.182 1.00 91.81 105 ARG A O 1
ATOM 860 N N . MET A 1 106 ? -0.442 1.990 -13.313 1.00 94.06 106 MET A N 1
ATOM 861 C CA . MET A 1 106 ? -0.198 0.779 -12.539 1.00 94.06 106 MET A CA 1
ATOM 862 C C . MET A 1 106 ? -1.385 0.508 -11.622 1.00 94.06 106 MET A C 1
ATOM 864 O O . MET A 1 106 ? -1.724 1.335 -10.769 1.00 94.06 106 MET A O 1
ATOM 868 N N . PHE A 1 107 ? -1.985 -0.662 -11.773 1.00 95.12 107 PHE A N 1
ATOM 869 C CA . PHE A 1 107 ? -3.028 -1.181 -10.904 1.00 95.12 107 PHE A CA 1
ATOM 870 C C . PHE A 1 107 ? -2.461 -2.243 -9.975 1.00 95.12 107 PHE A C 1
ATOM 872 O O . PHE A 1 107 ? -1.458 -2.900 -10.268 1.00 95.12 107 PHE A O 1
ATOM 879 N N . TYR A 1 108 ? -3.131 -2.432 -8.853 1.00 96.06 108 TYR A N 1
ATOM 880 C CA . TYR A 1 108 ? -2.811 -3.490 -7.927 1.00 96.06 108 TYR A CA 1
ATOM 881 C C . TYR A 1 108 ? -4.070 -4.203 -7.464 1.00 96.06 108 TYR A C 1
ATOM 883 O O . TYR A 1 108 ? -5.108 -3.576 -7.252 1.00 96.06 108 TYR A O 1
ATOM 891 N N . THR A 1 109 ? -3.947 -5.513 -7.291 1.00 97.62 109 THR A N 1
ATOM 892 C CA . THR A 1 109 ? -4.920 -6.326 -6.568 1.00 97.62 109 THR A CA 1
ATOM 893 C C . THR A 1 109 ? -4.345 -6.587 -5.189 1.00 97.62 109 THR A C 1
ATOM 895 O O . THR A 1 109 ? -3.255 -7.152 -5.076 1.00 97.62 109 THR A O 1
ATOM 898 N N . LEU A 1 110 ? -5.047 -6.141 -4.153 1.00 97.62 110 LEU A N 1
ATOM 899 C CA . LEU A 1 110 ? -4.649 -6.317 -2.764 1.00 97.62 110 LEU A CA 1
ATOM 900 C C . LEU A 1 110 ? -5.706 -7.136 -2.045 1.00 97.62 110 LEU A C 1
ATOM 902 O O . LEU A 1 110 ? -6.863 -6.722 -1.994 1.00 97.62 110 LEU A O 1
ATOM 906 N N . THR A 1 111 ? -5.293 -8.256 -1.462 1.00 97.56 111 THR A N 1
ATOM 907 C CA . THR A 1 111 ? -6.176 -9.138 -0.703 1.00 97.56 111 THR A CA 1
ATOM 908 C C . THR A 1 111 ? -5.619 -9.360 0.694 1.00 97.56 111 THR A C 1
ATOM 910 O O . THR A 1 111 ? -4.476 -9.787 0.850 1.00 97.56 111 THR A O 1
ATOM 913 N N . ALA A 1 112 ? -6.429 -9.070 1.706 1.00 96.12 112 ALA A N 1
ATOM 914 C CA . ALA A 1 112 ? -6.197 -9.477 3.082 1.00 96.12 112 ALA A CA 1
ATOM 915 C C . ALA A 1 112 ? -6.963 -10.777 3.351 1.00 96.12 112 ALA A C 1
ATOM 917 O O . ALA A 1 112 ? -8.132 -10.881 2.982 1.00 96.12 112 ALA A O 1
ATOM 918 N N . TYR A 1 113 ? -6.305 -11.743 3.978 1.00 93.75 113 TYR A N 1
ATOM 919 C CA . TYR A 1 113 ? -6.869 -13.038 4.341 1.00 93.75 113 TYR A CA 1
ATOM 920 C C . TYR A 1 113 ? -6.784 -13.254 5.841 1.00 93.75 113 TYR A C 1
ATOM 922 O O . TYR A 1 113 ? -5.863 -12.755 6.503 1.00 93.75 113 TYR A O 1
ATOM 930 N N . ASP A 1 114 ? -7.715 -14.062 6.331 1.00 90.25 114 ASP A N 1
ATOM 931 C CA . ASP A 1 114 ? -7.598 -14.658 7.647 1.00 90.25 114 ASP A CA 1
ATOM 932 C C . ASP A 1 114 ? -6.443 -15.678 7.711 1.00 90.25 114 ASP A C 1
ATOM 934 O O . ASP A 1 114 ? -5.713 -15.950 6.744 1.00 90.25 114 ASP A O 1
ATOM 938 N N . ARG A 1 115 ? -6.258 -16.273 8.889 1.00 82.75 115 ARG A N 1
ATOM 939 C CA . ARG A 1 115 ? -5.219 -17.278 9.124 1.00 82.75 115 ARG A CA 1
ATOM 940 C C . ARG A 1 115 ? -5.369 -18.514 8.231 1.00 82.75 115 ARG A C 1
ATOM 942 O O . ARG A 1 115 ? -4.344 -19.083 7.838 1.00 82.75 115 ARG A O 1
ATOM 949 N N . TYR A 1 116 ? -6.591 -18.921 7.906 1.00 84.88 116 TYR A N 1
ATOM 950 C CA . TYR A 1 116 ? -6.887 -20.175 7.208 1.00 84.88 116 TYR A CA 1
ATOM 951 C C . TYR A 1 116 ? -7.146 -20.000 5.705 1.00 84.88 116 TYR A C 1
ATOM 953 O O . TYR A 1 116 ? -7.355 -20.993 5.014 1.00 84.88 116 TYR A O 1
ATOM 961 N N . TYR A 1 117 ? -7.053 -18.770 5.190 1.00 87.88 117 TYR A N 1
ATOM 962 C CA . TYR A 1 117 ? -7.472 -18.388 3.840 1.00 87.88 117 TYR A CA 1
ATOM 963 C C . TYR A 1 117 ? -8.953 -18.706 3.546 1.00 87.88 117 TYR A C 1
ATOM 965 O O . TYR A 1 117 ? -9.304 -18.972 2.397 1.00 87.88 117 TYR A O 1
ATOM 973 N N . ILE A 1 118 ? -9.816 -18.680 4.567 1.00 87.44 118 ILE A N 1
ATOM 974 C CA . ILE A 1 118 ? -11.261 -18.919 4.425 1.00 87.44 118 ILE A CA 1
ATOM 975 C C . ILE A 1 118 ? -11.956 -17.593 4.120 1.00 87.44 118 ILE A C 1
ATOM 977 O O . ILE A 1 118 ? -12.635 -17.458 3.100 1.00 87.44 118 ILE A O 1
ATOM 981 N N . GLN A 1 119 ? -11.745 -16.595 4.976 1.00 89.44 119 GLN A N 1
ATOM 982 C CA . GLN A 1 119 ? -12.287 -15.255 4.800 1.00 89.44 119 GLN A CA 1
ATOM 983 C C . GLN A 1 119 ? -11.259 -14.317 4.163 1.00 89.44 119 GLN A C 1
ATOM 985 O O . GLN A 1 119 ? -10.052 -14.396 4.416 1.00 89.44 119 GLN A O 1
ATOM 990 N N . SER A 1 120 ? -11.739 -13.403 3.315 1.00 93.75 120 SER A N 1
ATOM 991 C CA . SER A 1 120 ? -10.877 -12.410 2.679 1.00 93.75 120 SER A CA 1
ATOM 992 C C . SER A 1 120 ? -11.580 -11.096 2.354 1.00 93.75 120 SER A C 1
ATOM 994 O O . SER A 1 120 ? -12.793 -11.030 2.133 1.00 93.75 120 SER A O 1
ATOM 996 N N . ARG A 1 121 ? -10.780 -10.031 2.279 1.00 95.88 121 ARG A N 1
ATOM 997 C CA . ARG A 1 121 ? -11.167 -8.718 1.759 1.00 95.88 121 ARG A CA 1
ATOM 998 C C . ARG A 1 121 ? -10.213 -8.333 0.640 1.00 95.88 121 ARG A C 1
ATOM 1000 O O . ARG A 1 121 ? -9.007 -8.261 0.860 1.00 95.88 121 ARG A O 1
ATOM 1007 N N . SER A 1 122 ? -10.750 -8.088 -0.553 1.00 96.75 122 SER A N 1
ATOM 1008 C CA . SER A 1 122 ? -9.959 -7.805 -1.751 1.00 96.75 122 SER A CA 1
ATOM 1009 C C . SER A 1 122 ? -10.414 -6.534 -2.459 1.00 96.75 122 SER A C 1
ATOM 1011 O O . SER A 1 122 ? -11.607 -6.232 -2.510 1.00 96.75 122 SER A O 1
ATOM 1013 N N . VAL A 1 123 ? -9.459 -5.803 -3.031 1.00 97.50 123 VAL A N 1
ATOM 1014 C CA . VAL A 1 123 ? -9.705 -4.646 -3.899 1.00 97.50 123 VAL A CA 1
ATOM 1015 C C . VAL A 1 123 ? -8.762 -4.654 -5.095 1.00 97.50 123 VAL A C 1
ATOM 1017 O O . VAL A 1 123 ? -7.622 -5.106 -5.004 1.00 97.50 123 VAL A O 1
ATOM 1020 N N . ILE A 1 124 ? -9.227 -4.072 -6.201 1.00 96.75 124 ILE A N 1
ATOM 1021 C CA . ILE A 1 124 ? -8.399 -3.713 -7.356 1.00 96.75 124 ILE A CA 1
ATOM 1022 C C . ILE A 1 124 ? -8.394 -2.194 -7.457 1.00 96.75 124 ILE A C 1
ATOM 1024 O O . ILE A 1 124 ? -9.467 -1.595 -7.580 1.00 96.75 124 ILE A O 1
ATOM 1028 N N . ARG A 1 125 ? -7.220 -1.567 -7.363 1.00 96.62 125 ARG A N 1
ATOM 1029 C CA . ARG A 1 125 ? -7.070 -0.105 -7.269 1.00 96.62 125 ARG A CA 1
ATOM 1030 C C . ARG A 1 125 ? -5.882 0.410 -8.059 1.00 96.62 125 AR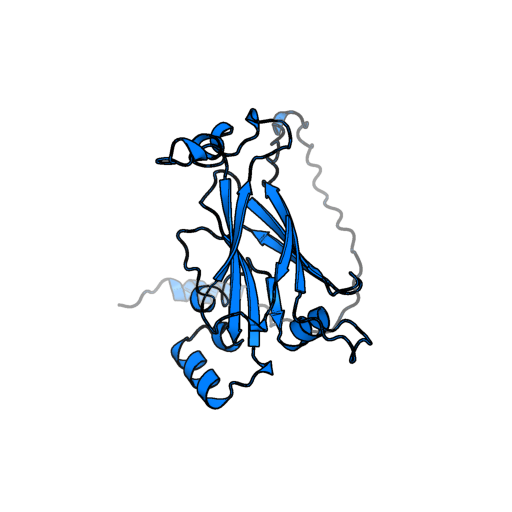G A C 1
ATOM 1032 O O . ARG A 1 125 ? -4.996 -0.357 -8.436 1.00 96.62 125 ARG A O 1
ATOM 1039 N N . LYS A 1 126 ? -5.874 1.714 -8.335 1.00 95.56 126 LYS A N 1
ATOM 1040 C CA . LYS A 1 126 ? -4.741 2.376 -8.979 1.00 95.56 126 LYS A CA 1
ATOM 1041 C C . LYS A 1 126 ? -3.668 2.674 -7.931 1.00 95.56 126 LYS A C 1
ATOM 1043 O O . LYS A 1 126 ? -3.961 2.959 -6.777 1.00 95.56 126 LYS A O 1
ATOM 1048 N N . THR A 1 127 ? -2.409 2.618 -8.344 1.00 95.69 127 THR A N 1
ATOM 1049 C CA . THR A 1 127 ? -1.278 3.055 -7.520 1.00 95.69 127 THR A CA 1
ATOM 1050 C C . THR A 1 127 ? -1.333 4.571 -7.297 1.00 95.69 127 THR A C 1
ATOM 1052 O O . THR A 1 127 ? -1.462 5.339 -8.256 1.00 95.69 127 THR A O 1
ATOM 1055 N N . ARG A 1 128 ? -1.172 5.004 -6.044 1.00 95.44 128 ARG A N 1
ATOM 1056 C CA . ARG A 1 128 ? -1.111 6.417 -5.654 1.00 95.44 128 ARG A CA 1
ATOM 1057 C C . ARG A 1 128 ? 0.248 7.035 -5.990 1.00 95.44 128 ARG A C 1
ATOM 1059 O O . ARG A 1 128 ? 1.283 6.404 -5.804 1.00 95.44 128 ARG A O 1
ATOM 1066 N N . ASN A 1 129 ? 0.263 8.280 -6.455 1.00 93.56 129 ASN A N 1
ATOM 1067 C CA . ASN A 1 129 ? 1.504 8.970 -6.813 1.00 93.56 129 ASN A CA 1
ATOM 1068 C C . ASN A 1 129 ? 2.263 9.454 -5.557 1.00 93.56 129 ASN A C 1
ATOM 1070 O O . ASN A 1 129 ? 1.646 9.968 -4.624 1.00 93.56 129 ASN A O 1
ATOM 1074 N N . PHE A 1 130 ? 3.593 9.330 -5.554 1.00 91.38 130 PHE A N 1
ATOM 1075 C CA . PHE A 1 130 ? 4.498 9.869 -4.531 1.00 91.38 130 PHE A CA 1
ATOM 1076 C C . PHE A 1 130 ? 4.347 11.375 -4.287 1.00 91.38 130 PHE A C 1
ATOM 1078 O O . PHE A 1 130 ? 4.568 11.820 -3.165 1.00 91.38 130 PHE A O 1
ATOM 1085 N N . PHE A 1 131 ? 3.967 12.151 -5.307 1.00 91.19 131 PHE A N 1
ATOM 1086 C CA . PHE A 1 131 ? 3.779 13.602 -5.176 1.00 91.19 131 PHE A CA 1
ATOM 1087 C C . PHE A 1 131 ? 2.504 13.994 -4.419 1.00 91.19 131 PHE A C 1
ATOM 1089 O O . PHE A 1 131 ? 2.364 15.144 -4.008 1.00 91.19 131 PHE A O 1
ATOM 1096 N N . LEU A 1 132 ? 1.567 13.060 -4.239 1.00 94.06 132 LEU A N 1
ATOM 1097 C CA . LEU A 1 132 ? 0.333 13.303 -3.498 1.00 94.06 132 LEU A CA 1
ATOM 1098 C C . LEU A 1 132 ? 0.537 13.031 -2.006 1.00 94.06 132 LEU A C 1
ATOM 1100 O O . LEU A 1 132 ? 1.433 12.281 -1.610 1.00 94.06 132 LEU A O 1
ATOM 1104 N N . SER A 1 133 ? -0.323 13.605 -1.164 1.00 94.31 133 SER A N 1
ATOM 1105 C CA . SER A 1 133 ? -0.244 13.347 0.272 1.00 94.31 133 SER A CA 1
ATOM 1106 C C . SER A 1 133 ? -0.513 11.878 0.597 1.00 94.31 133 SER A C 1
ATOM 1108 O O . SER A 1 133 ? -1.462 11.273 0.094 1.00 94.31 133 SER A O 1
ATOM 1110 N N . GLN A 1 134 ? 0.312 11.320 1.478 1.00 95.06 134 GLN A N 1
ATOM 1111 C CA . GLN A 1 134 ? 0.179 9.956 1.989 1.00 95.06 134 GLN A CA 1
ATOM 1112 C C . GLN A 1 134 ? -0.554 9.910 3.339 1.00 95.06 134 GLN A C 1
ATOM 1114 O O . GLN A 1 134 ? -0.640 8.850 3.953 1.00 95.06 134 GLN A O 1
ATOM 1119 N N . GLN A 1 135 ? -1.074 11.043 3.817 1.00 95.06 135 GLN A N 1
ATOM 1120 C CA . GLN A 1 135 ? -1.890 11.098 5.027 1.00 95.06 135 GLN A CA 1
ATOM 1121 C C . GLN A 1 135 ? -3.346 10.743 4.694 1.00 95.06 135 GLN A C 1
ATOM 1123 O O . GLN A 1 135 ? -3.934 11.419 3.852 1.00 95.06 135 GLN A O 1
ATOM 1128 N N . PRO A 1 136 ? -3.968 9.741 5.346 1.00 94.94 136 PRO A N 1
ATOM 1129 C CA . PRO A 1 136 ? -5.342 9.337 5.037 1.00 94.94 136 PRO A CA 1
ATOM 1130 C C . PRO A 1 136 ? -6.364 10.479 5.104 1.00 94.94 136 PRO A C 1
ATOM 1132 O O . PRO A 1 136 ? -7.204 10.598 4.217 1.00 94.94 136 PRO A O 1
ATOM 1135 N N . LYS A 1 137 ? -6.235 11.383 6.083 1.00 92.75 137 LYS A N 1
ATOM 1136 C CA . LYS A 1 137 ? -7.070 12.595 6.222 1.00 92.75 137 LYS A CA 1
ATOM 1137 C C . LYS A 1 137 ? -7.058 13.507 4.990 1.00 92.75 137 LYS A C 1
ATOM 1139 O O . LYS A 1 137 ? -7.951 14.335 4.819 1.00 92.75 137 LYS A O 1
ATOM 1144 N N . ASP A 1 138 ? -6.039 13.381 4.145 1.00 93.38 138 ASP A N 1
ATOM 1145 C CA . ASP A 1 138 ? -5.897 14.178 2.936 1.00 93.38 138 ASP A CA 1
ATOM 1146 C C . ASP A 1 138 ? -6.547 13.534 1.711 1.00 93.38 138 ASP A C 1
ATOM 1148 O O . ASP A 1 138 ? -6.688 14.240 0.723 1.00 93.38 138 ASP A O 1
ATOM 1152 N N . PHE A 1 139 ? -6.926 12.247 1.730 1.00 94.50 139 PHE A N 1
ATOM 1153 C CA . PHE A 1 139 ? -7.433 11.560 0.528 1.00 94.50 139 PHE A CA 1
ATOM 1154 C C . PHE A 1 139 ? -8.642 10.640 0.737 1.00 94.50 139 PHE A C 1
ATOM 1156 O O . PHE A 1 139 ? -9.349 10.342 -0.225 1.00 94.50 139 PHE A O 1
ATOM 1163 N N . LEU A 1 140 ? -8.924 10.193 1.964 1.00 94.56 140 LEU A N 1
ATOM 1164 C CA . LEU A 1 140 ? -9.987 9.215 2.230 1.00 94.56 140 LEU A CA 1
ATOM 1165 C C . LEU A 1 140 ? -11.388 9.684 1.809 1.00 94.56 140 LEU A C 1
ATOM 1167 O O . LEU A 1 140 ? -12.227 8.855 1.474 1.00 94.56 140 LEU A O 1
ATOM 1171 N N . ASN A 1 141 ? -11.650 10.991 1.832 1.00 93.12 141 ASN A N 1
ATOM 1172 C CA . ASN A 1 141 ? -12.968 11.557 1.540 1.00 93.12 141 ASN A CA 1
ATOM 1173 C C . ASN A 1 141 ? -13.283 11.697 0.038 1.00 93.12 141 ASN A C 1
ATOM 1175 O O . ASN A 1 141 ? -14.437 11.944 -0.305 1.00 93.12 141 ASN A O 1
ATOM 1179 N N . HIS A 1 142 ? -12.293 11.589 -0.852 1.00 92.19 142 HIS A N 1
ATOM 1180 C CA . HIS A 1 142 ? -12.494 11.810 -2.292 1.00 92.19 142 HIS A CA 1
ATOM 1181 C C . HIS A 1 142 ? -11.816 10.784 -3.198 1.00 92.19 142 HIS A C 1
ATOM 1183 O O . HIS A 1 142 ? -12.089 10.756 -4.399 1.00 92.19 142 HIS A O 1
ATOM 1189 N N . GLU A 1 143 ? -10.960 9.926 -2.653 1.00 93.19 143 GLU A N 1
ATOM 1190 C CA . GLU A 1 143 ? -10.310 8.864 -3.404 1.00 93.19 143 GLU A CA 1
ATOM 1191 C C . GLU A 1 143 ? -10.762 7.488 -2.938 1.00 93.19 143 GLU A C 1
ATOM 1193 O O . GLU A 1 143 ? -11.287 7.319 -1.841 1.00 93.19 143 GLU A O 1
ATOM 1198 N N . ASN A 1 144 ? -10.511 6.489 -3.782 1.00 93.50 144 ASN A N 1
ATOM 1199 C CA . ASN A 1 144 ? -10.831 5.096 -3.496 1.00 93.50 144 ASN A CA 1
ATOM 1200 C C . ASN A 1 144 ? -9.616 4.172 -3.650 1.00 93.50 144 ASN A C 1
ATOM 1202 O O . ASN A 1 144 ? -9.785 2.961 -3.570 1.00 93.50 144 ASN A O 1
ATOM 1206 N N . ASP A 1 145 ? -8.409 4.705 -3.876 1.00 94.94 145 ASP A N 1
ATOM 1207 C CA . ASP A 1 145 ? -7.192 3.958 -4.241 1.00 94.94 145 ASP A CA 1
ATOM 1208 C C . ASP A 1 145 ? -6.524 3.213 -3.062 1.00 94.94 145 ASP A C 1
ATOM 1210 O O . ASP A 1 145 ? -5.299 3.136 -2.948 1.00 94.94 145 ASP A O 1
ATOM 1214 N N . TYR A 1 146 ? -7.337 2.626 -2.183 1.00 97.19 146 TYR A N 1
ATOM 1215 C CA . TYR A 1 146 ? -6.933 1.907 -0.978 1.00 97.19 146 TYR A CA 1
ATOM 1216 C C . TYR A 1 146 ? -7.855 0.710 -0.687 1.00 97.19 146 TYR A C 1
ATOM 1218 O O . TYR A 1 146 ? -9.008 0.647 -1.119 1.00 97.19 146 TYR A O 1
ATOM 1226 N N . LEU A 1 147 ? -7.335 -0.241 0.086 1.00 97.44 147 LEU A N 1
ATOM 1227 C CA . LEU A 1 147 ? -8.103 -1.204 0.868 1.00 97.44 147 LEU A CA 1
ATOM 1228 C C . LEU A 1 147 ? -8.347 -0.597 2.250 1.00 97.44 147 LEU A C 1
ATOM 1230 O O . LEU A 1 147 ? -7.408 -0.138 2.898 1.00 97.44 147 LEU A O 1
ATOM 1234 N N . MET A 1 148 ? -9.590 -0.615 2.712 1.00 96.62 148 MET A N 1
ATOM 1235 C CA . MET A 1 148 ? -9.945 -0.215 4.069 1.00 96.62 148 MET A CA 1
ATOM 1236 C C . MET A 1 148 ? -10.486 -1.431 4.809 1.00 96.62 148 MET A C 1
ATOM 1238 O O . MET A 1 148 ? -11.352 -2.127 4.285 1.00 96.62 148 MET A O 1
ATOM 1242 N N . LEU A 1 149 ? -9.976 -1.660 6.015 1.00 95.81 149 LEU A N 1
ATOM 1243 C CA . LEU A 1 149 ? -10.503 -2.639 6.959 1.00 95.81 149 LEU A CA 1
ATOM 1244 C C . LEU A 1 149 ? -11.032 -1.883 8.176 1.00 95.81 149 LEU A C 1
ATOM 1246 O O . LEU A 1 149 ? -10.303 -1.081 8.768 1.00 95.81 149 LEU A O 1
ATOM 1250 N N . ARG A 1 150 ? -12.287 -2.125 8.552 1.00 94.75 150 ARG A N 1
ATOM 1251 C CA . ARG A 1 150 ? -12.827 -1.651 9.834 1.00 94.75 150 ARG A CA 1
ATOM 1252 C C . ARG A 1 150 ? -12.224 -2.444 10.986 1.00 94.75 150 ARG A C 1
ATOM 1254 O O . ARG A 1 150 ? -11.698 -3.532 10.770 1.00 94.75 150 ARG A O 1
ATOM 1261 N N . HIS A 1 151 ? -12.328 -1.910 12.201 1.00 92.69 151 HIS A N 1
ATOM 1262 C CA . HIS A 1 151 ? -11.840 -2.576 13.405 1.00 92.69 151 HIS A CA 1
ATOM 1263 C C . HIS A 1 151 ? -12.317 -4.033 13.492 1.00 92.69 151 HIS A C 1
ATOM 1265 O O . HIS A 1 151 ? -11.478 -4.925 13.540 1.00 92.69 151 HIS A O 1
ATOM 1271 N N . GLU A 1 152 ? -13.631 -4.261 13.408 1.00 91.38 152 GLU A N 1
ATOM 1272 C CA . GLU A 1 152 ? -14.261 -5.591 13.455 1.00 91.38 152 GLU A CA 1
ATOM 1273 C C . GLU A 1 152 ? -13.675 -6.541 12.404 1.00 91.38 152 GLU A C 1
ATOM 1275 O O . GLU A 1 152 ? -13.138 -7.585 12.746 1.00 91.38 152 GLU A O 1
ATOM 1280 N N . GLU A 1 153 ? -13.640 -6.118 11.137 1.00 92.19 153 GLU A N 1
ATOM 1281 C CA . GLU A 1 153 ? -13.103 -6.936 10.040 1.00 92.19 153 GLU A CA 1
ATOM 1282 C C . GLU A 1 153 ? -11.626 -7.279 10.250 1.00 92.19 153 GLU A C 1
ATOM 1284 O O . GLU A 1 153 ? -11.164 -8.362 9.902 1.00 92.19 153 GLU A O 1
ATOM 1289 N N . ALA A 1 154 ? -10.857 -6.340 10.798 1.00 91.75 154 ALA A N 1
ATOM 1290 C CA . ALA A 1 154 ? -9.452 -6.558 11.074 1.00 91.75 154 ALA A CA 1
ATOM 1291 C C . ALA A 1 154 ? -9.255 -7.549 12.235 1.00 91.75 154 ALA A C 1
ATOM 1293 O O . ALA A 1 154 ? -8.311 -8.338 12.193 1.00 91.75 154 ALA A O 1
ATOM 1294 N N . MET A 1 155 ? -10.137 -7.530 13.242 1.00 89.62 155 MET A N 1
ATOM 1295 C CA . MET A 1 155 ? -10.141 -8.517 14.326 1.00 89.62 155 MET A CA 1
ATOM 1296 C C . MET A 1 155 ? -10.554 -9.902 13.814 1.00 89.62 155 MET A C 1
ATOM 1298 O O . MET A 1 155 ? -9.876 -10.879 14.129 1.00 89.62 155 MET A O 1
ATOM 1302 N N . ASP A 1 156 ? -11.580 -9.985 12.964 1.00 88.94 156 ASP A N 1
ATOM 1303 C CA . ASP A 1 156 ? -12.040 -11.243 12.359 1.00 88.94 156 ASP A CA 1
ATOM 1304 C C . ASP A 1 156 ? -10.920 -11.907 11.544 1.00 88.94 156 ASP A C 1
ATOM 1306 O O . ASP A 1 156 ? -10.626 -13.092 11.714 1.00 88.94 156 ASP A O 1
ATOM 1310 N N . LEU A 1 157 ? -10.208 -11.122 10.725 1.00 90.25 157 LEU A N 1
ATOM 1311 C CA . LEU A 1 157 ? -9.067 -11.609 9.940 1.00 90.25 157 LEU A CA 1
ATOM 1312 C C . LEU A 1 157 ? -7.870 -12.036 10.814 1.00 90.25 157 LEU A C 1
ATOM 1314 O O . LEU A 1 157 ? -7.069 -12.867 10.385 1.00 90.25 157 LEU A O 1
ATOM 1318 N N . MET A 1 158 ? -7.712 -11.482 12.019 1.00 86.06 158 MET A N 1
ATOM 1319 C CA . MET A 1 158 ? -6.639 -11.869 12.947 1.00 86.06 158 MET A CA 1
ATOM 1320 C C . MET A 1 158 ? -6.970 -13.128 13.751 1.00 86.06 158 MET A C 1
ATOM 1322 O O . MET A 1 158 ? -6.081 -13.948 13.991 1.00 86.06 158 MET A O 1
ATOM 1326 N N . ASN A 1 159 ? -8.224 -13.284 14.170 1.00 79.06 159 ASN A N 1
ATOM 1327 C CA . ASN A 1 159 ? -8.632 -14.380 15.045 1.00 79.06 159 ASN A CA 1
ATOM 1328 C C . ASN A 1 159 ? -9.022 -15.635 14.252 1.00 79.06 159 ASN A C 1
ATOM 1330 O O . ASN A 1 159 ? -8.724 -16.739 14.693 1.00 79.06 159 ASN A O 1
ATOM 1334 N N . GLY A 1 160 ? -9.598 -15.483 13.054 1.00 65.88 160 GLY A N 1
ATOM 1335 C CA . GLY A 1 160 ? -10.212 -16.598 12.336 1.00 65.88 160 GLY A CA 1
ATOM 1336 C C . GLY A 1 160 ? -11.479 -17.096 13.043 1.00 65.88 160 GLY A C 1
ATOM 1337 O O . GLY A 1 160 ? -11.626 -17.011 14.261 1.00 65.88 160 GLY A O 1
ATOM 1338 N N . GLU A 1 161 ? -12.438 -17.604 12.274 1.00 61.41 161 GLU A N 1
ATOM 1339 C CA . GLU A 1 161 ? -13.702 -18.098 12.827 1.00 61.41 161 GLU A CA 1
ATOM 1340 C C . GLU A 1 161 ? -13.458 -19.325 13.733 1.00 61.41 161 GLU A C 1
ATOM 1342 O O . GLU A 1 161 ? -12.918 -20.335 13.282 1.00 61.41 161 GLU A O 1
ATOM 1347 N N . GLY A 1 162 ? -13.854 -19.245 15.011 1.00 61.28 162 GLY A N 1
ATOM 1348 C CA . GLY A 1 162 ? -13.833 -20.376 15.952 1.00 61.28 162 GLY A CA 1
ATOM 1349 C C . GLY A 1 162 ? -12.532 -20.623 16.733 1.00 61.28 162 GLY A C 1
ATOM 1350 O O . GLY A 1 162 ? -12.443 -21.648 17.407 1.00 61.28 162 GLY A O 1
ATOM 1351 N N . ASP A 1 163 ? -11.541 -19.724 16.685 1.00 61.34 163 ASP A N 1
ATOM 1352 C CA . ASP A 1 163 ? -10.236 -19.902 17.357 1.00 61.34 163 ASP A CA 1
ATOM 1353 C C . ASP A 1 163 ? -9.995 -18.850 18.463 1.00 61.34 163 ASP A C 1
ATOM 1355 O O . ASP A 1 163 ? -9.054 -18.057 18.419 1.00 61.34 163 ASP A O 1
ATOM 1359 N N . GLU A 1 164 ? -10.847 -18.842 19.499 1.00 63.41 164 GLU A N 1
ATOM 1360 C CA . GLU A 1 164 ? -10.681 -17.961 20.677 1.00 63.41 164 GLU A CA 1
ATOM 1361 C C . GLU A 1 164 ? -9.388 -18.252 21.467 1.00 63.41 164 GLU A C 1
ATOM 1363 O O . GLU A 1 164 ? -8.885 -17.391 22.191 1.00 63.41 164 GLU A O 1
ATOM 1368 N N . LEU A 1 165 ? -8.833 -19.460 21.311 1.00 60.12 165 LEU A N 1
ATOM 1369 C CA . LEU A 1 165 ? -7.686 -19.968 22.068 1.00 60.12 165 LEU A CA 1
ATOM 1370 C C . LEU A 1 165 ? -6.326 -19.640 21.431 1.00 60.12 165 LEU A C 1
ATOM 1372 O O . LEU A 1 165 ? -5.334 -19.578 22.157 1.00 60.12 165 LEU A O 1
ATOM 1376 N N . ASN A 1 166 ? -6.249 -19.403 20.113 1.00 62.59 166 ASN A N 1
ATOM 1377 C CA . ASN A 1 166 ? -4.998 -19.052 19.427 1.00 62.59 166 ASN A CA 1
ATOM 1378 C C . ASN A 1 166 ? -5.113 -17.741 18.645 1.00 62.59 166 ASN A C 1
ATOM 1380 O O . ASN A 1 166 ? -4.905 -17.706 17.429 1.00 62.59 166 ASN A O 1
ATOM 1384 N N . GLN A 1 167 ? -5.373 -16.646 19.358 1.00 64.12 167 GLN A N 1
ATOM 1385 C CA . GLN A 1 167 ? -5.370 -15.307 18.773 1.00 64.12 167 GLN A CA 1
ATOM 1386 C C . GLN A 1 167 ? -4.029 -15.026 18.081 1.00 64.12 167 GLN A C 1
ATOM 1388 O O . GLN A 1 167 ? -2.983 -14.878 18.724 1.00 64.12 167 GLN A O 1
ATOM 1393 N N . THR A 1 168 ? -4.040 -14.942 16.749 1.00 68.44 168 THR A N 1
ATOM 1394 C CA . THR A 1 168 ? -2.862 -14.517 15.999 1.00 68.44 168 THR A CA 1
ATOM 1395 C C . THR A 1 168 ? -2.874 -13.014 15.822 1.00 68.44 168 THR A C 1
ATOM 1397 O O . THR A 1 168 ? -3.797 -12.441 15.267 1.00 68.44 168 THR A O 1
ATOM 1400 N N . SER A 1 169 ? -1.803 -12.340 16.232 1.00 74.06 169 SER A N 1
ATOM 1401 C CA . SER A 1 169 ? -1.716 -10.881 16.105 1.00 74.06 169 SER A CA 1
ATOM 1402 C C . SER A 1 169 ? -1.383 -10.408 14.682 1.00 74.06 169 SER A C 1
ATOM 1404 O O . SER A 1 169 ? -0.825 -9.325 14.536 1.00 74.06 169 SER A O 1
ATOM 1406 N N . TYR A 1 170 ? -1.601 -11.213 13.634 1.00 86.06 170 TYR A N 1
ATOM 1407 C CA . TYR A 1 170 ? -1.177 -10.869 12.275 1.00 86.06 170 TYR A CA 1
ATOM 1408 C C . TYR A 1 170 ? -2.239 -11.141 11.211 1.00 86.06 170 TYR A C 1
ATOM 1410 O O . TYR A 1 170 ? -2.943 -12.140 11.259 1.00 86.06 170 TYR A O 1
ATOM 1418 N N . ILE A 1 171 ? -2.272 -10.278 10.195 1.00 91.06 171 ILE A N 1
ATOM 1419 C CA . ILE A 1 171 ? -3.085 -10.442 8.984 1.00 91.06 171 ILE A CA 1
ATOM 1420 C C . ILE A 1 171 ? -2.185 -10.908 7.842 1.00 91.06 171 ILE A C 1
ATOM 1422 O O . ILE A 1 171 ? -1.051 -10.430 7.700 1.00 91.06 171 ILE A O 1
ATOM 1426 N N . LYS A 1 172 ? -2.683 -11.836 7.016 1.00 93.25 172 LYS A N 1
ATOM 1427 C CA . LYS A 1 172 ? -2.015 -12.273 5.783 1.00 93.25 172 LYS A CA 1
ATOM 1428 C C . LYS A 1 172 ? -2.435 -11.380 4.623 1.00 93.25 172 LYS A C 1
ATOM 1430 O O . LYS A 1 172 ? -3.610 -11.101 4.437 1.00 93.25 172 LYS A O 1
ATOM 1435 N N . LEU A 1 173 ? -1.470 -10.950 3.823 1.00 95.94 173 LEU A N 1
ATOM 1436 C CA . LEU A 1 173 ? -1.669 -10.035 2.709 1.00 95.94 173 LEU A CA 1
ATOM 1437 C C . LEU A 1 173 ? -1.062 -10.605 1.430 1.00 95.94 173 LEU A C 1
ATOM 1439 O O . LEU A 1 173 ? 0.105 -11.014 1.417 1.00 95.94 173 LEU A O 1
ATOM 1443 N N . GLU A 1 174 ? -1.818 -10.542 0.343 1.00 96.94 174 GLU A N 1
ATOM 1444 C CA . GLU A 1 174 ? -1.348 -10.794 -1.012 1.00 96.94 174 GLU A CA 1
ATOM 1445 C C . GLU A 1 174 ? -1.491 -9.550 -1.876 1.00 96.94 174 GLU A C 1
ATOM 1447 O O . GLU A 1 174 ? -2.524 -8.887 -1.879 1.00 96.94 174 GLU A O 1
ATOM 1452 N N . LEU A 1 175 ? -0.440 -9.257 -2.634 1.00 96.88 175 LEU A N 1
ATOM 1453 C CA . LEU A 1 175 ? -0.395 -8.151 -3.578 1.00 96.88 175 LEU A CA 1
ATOM 1454 C C . LEU A 1 175 ? 0.023 -8.666 -4.956 1.00 96.88 175 LEU A C 1
ATOM 1456 O O . LEU A 1 175 ? 1.103 -9.261 -5.098 1.00 96.88 175 LEU A O 1
ATOM 1460 N N . PHE A 1 176 ? -0.791 -8.351 -5.958 1.00 95.44 176 PHE A N 1
ATOM 1461 C CA . PHE A 1 176 ? -0.500 -8.517 -7.380 1.00 95.44 176 PHE A CA 1
ATOM 1462 C C . PHE A 1 176 ? -0.438 -7.149 -8.054 1.00 95.44 176 PHE A C 1
ATOM 1464 O O . PHE A 1 176 ? -1.212 -6.255 -7.723 1.00 95.44 176 PHE A O 1
ATOM 1471 N N . LEU A 1 177 ? 0.498 -6.986 -8.988 1.00 93.50 177 LEU A N 1
ATOM 1472 C CA . LEU A 1 177 ? 0.686 -5.755 -9.750 1.00 93.50 177 LEU A CA 1
ATOM 1473 C C . LEU A 1 177 ? 0.323 -5.999 -11.206 1.00 93.50 177 LEU A C 1
ATOM 1475 O O . LEU A 1 177 ? 0.712 -7.014 -11.785 1.00 93.50 177 LEU A O 1
ATOM 1479 N N . HIS A 1 178 ? -0.382 -5.040 -11.787 1.00 90.75 178 HIS A N 1
ATOM 1480 C CA . HIS A 1 178 ? -0.843 -5.084 -13.162 1.00 90.75 178 HIS A CA 1
ATOM 1481 C C . HIS A 1 178 ? -0.511 -3.749 -13.830 1.00 90.75 178 HIS A C 1
ATOM 1483 O O . HIS A 1 178 ? -0.839 -2.683 -13.315 1.00 90.75 178 HIS A O 1
ATOM 1489 N N . GLU A 1 179 ? 0.156 -3.801 -14.977 1.00 89.50 179 GLU A N 1
ATOM 1490 C CA . GLU A 1 179 ? 0.255 -2.648 -15.874 1.00 89.50 179 GLU A CA 1
ATOM 1491 C C . GLU A 1 179 ? -1.063 -2.551 -16.652 1.00 89.50 179 GLU A C 1
ATOM 1493 O O . GLU A 1 179 ? -1.617 -3.581 -17.047 1.00 89.50 179 GLU A O 1
ATOM 1498 N N . GLU A 1 180 ? -1.581 -1.340 -16.863 1.00 86.00 180 GLU A N 1
ATOM 1499 C CA . GLU A 1 180 ? -2.743 -1.145 -17.727 1.00 86.00 180 GLU A CA 1
ATOM 1500 C C . GLU A 1 180 ? -2.465 -1.751 -19.112 1.00 86.00 180 GLU A C 1
ATOM 1502 O O . GLU A 1 180 ? -1.444 -1.421 -19.732 1.00 86.00 180 GLU A O 1
ATOM 1507 N N . PRO A 1 181 ? -3.332 -2.651 -19.614 1.00 75.38 181 PRO A N 1
ATOM 1508 C CA . PRO A 1 181 ? -3.133 -3.230 -20.927 1.00 75.38 181 PRO A CA 1
ATOM 1509 C C . PRO A 1 181 ? -3.192 -2.120 -21.974 1.00 75.38 181 PRO A C 1
ATOM 1511 O O . PRO A 1 181 ? -4.136 -1.331 -22.017 1.00 75.38 181 PRO A O 1
ATOM 1514 N N . LYS A 1 182 ? -2.187 -2.075 -22.852 1.00 67.81 182 LYS A N 1
ATOM 1515 C CA . LYS A 1 182 ? -2.237 -1.214 -24.033 1.00 67.81 182 LYS A CA 1
ATOM 1516 C C . LYS A 1 182 ? -3.397 -1.698 -24.895 1.00 67.81 182 LYS A C 1
ATOM 1518 O O . LYS A 1 182 ? -3.310 -2.774 -25.485 1.00 67.81 182 LYS A O 1
ATOM 1523 N N . LEU A 1 183 ? -4.482 -0.927 -24.948 1.00 56.00 183 LEU A N 1
ATOM 1524 C CA . LEU A 1 183 ? -5.526 -1.147 -25.939 1.00 56.00 183 LEU A CA 1
ATOM 1525 C C . LEU A 1 183 ? -4.860 -1.011 -27.307 1.00 56.00 183 LEU A C 1
ATOM 1527 O O . LEU A 1 183 ? -4.423 0.074 -27.687 1.00 56.00 183 LEU A O 1
ATOM 1531 N N . VAL A 1 184 ? -4.726 -2.125 -28.022 1.00 51.66 184 VAL A N 1
ATOM 1532 C CA . VAL A 1 184 ? -4.380 -2.087 -29.439 1.00 51.66 184 VAL A CA 1
ATOM 1533 C C . VAL A 1 184 ? -5.578 -1.437 -30.116 1.00 51.66 184 VAL A C 1
ATOM 1535 O O . VAL A 1 184 ? -6.622 -2.065 -30.282 1.00 51.66 184 VAL A O 1
ATOM 1538 N N . SER A 1 185 ? -5.464 -0.154 -30.449 1.00 50.47 185 SER A N 1
ATOM 1539 C CA . SER A 1 185 ? -6.395 0.476 -31.368 1.00 50.47 185 SER A CA 1
ATOM 1540 C C . SER A 1 185 ? -6.186 -0.192 -32.720 1.00 50.47 185 SER A C 1
ATOM 1542 O O . SER A 1 185 ? -5.242 0.112 -33.447 1.00 50.47 185 SER A O 1
ATOM 1544 N N . PHE A 1 186 ? -7.047 -1.152 -33.053 1.00 44.59 186 PHE A N 1
ATOM 1545 C CA . PHE A 1 186 ? -7.150 -1.585 -34.436 1.00 44.59 186 PHE A CA 1
ATOM 1546 C C . PHE A 1 186 ? -7.512 -0.345 -35.257 1.00 44.59 186 PHE A C 1
ATOM 1548 O O . PHE A 1 186 ? -8.458 0.357 -34.885 1.00 44.59 186 PHE A O 1
ATOM 1555 N N . PRO A 1 187 ? -6.769 -0.021 -36.329 1.00 43.28 187 PRO A N 1
ATOM 1556 C CA . PRO A 1 187 ? -7.168 1.057 -37.210 1.00 43.28 187 PRO A CA 1
ATOM 1557 C C . PRO A 1 187 ? -8.582 0.751 -37.700 1.00 43.28 187 PRO A C 1
ATOM 1559 O O . PRO A 1 187 ? -8.831 -0.280 -38.325 1.00 43.28 187 PRO A O 1
ATOM 1562 N N . THR A 1 188 ? -9.510 1.659 -37.413 1.00 48.81 188 THR A N 1
ATOM 1563 C CA . THR A 1 188 ? -10.943 1.571 -37.733 1.00 48.81 188 THR A CA 1
ATOM 1564 C C . THR A 1 188 ? -11.224 1.461 -39.242 1.00 48.81 188 THR A C 1
ATOM 1566 O O . THR A 1 188 ? -12.372 1.392 -39.654 1.00 48.81 188 THR A O 1
ATOM 1569 N N . HIS A 1 189 ? -10.185 1.416 -40.080 1.00 49.59 189 HIS A N 1
ATOM 1570 C CA . HIS A 1 189 ? -10.251 1.331 -41.535 1.00 49.59 189 HIS A CA 1
ATOM 1571 C C . HIS A 1 189 ? -10.427 -0.086 -42.104 1.00 49.59 189 HIS A C 1
ATOM 1573 O O . HIS A 1 189 ? -10.560 -0.217 -43.316 1.00 49.59 189 HIS A O 1
ATOM 1579 N N . LEU A 1 190 ? -10.444 -1.139 -41.278 1.00 45.00 190 LEU A N 1
ATOM 1580 C CA . LEU A 1 190 ? -10.676 -2.515 -41.753 1.00 45.00 190 LEU A CA 1
ATOM 1581 C C . LEU A 1 190 ? -12.114 -3.016 -41.573 1.00 45.00 190 LEU A C 1
ATOM 1583 O O . LEU A 1 190 ? -12.417 -4.139 -41.970 1.00 45.00 190 LEU A O 1
ATOM 1587 N N . PHE A 1 191 ? -13.013 -2.196 -41.027 1.00 41.22 191 PHE A N 1
ATOM 1588 C CA . PHE A 1 191 ? -14.437 -2.514 -41.022 1.00 41.22 191 PHE A CA 1
ATOM 1589 C C . PHE A 1 191 ? -15.118 -1.749 -42.160 1.00 41.22 191 PHE A C 1
ATOM 1591 O O . PHE A 1 191 ? -15.034 -0.519 -42.177 1.00 41.22 191 PHE A O 1
ATOM 1598 N N . PRO A 1 192 ? -15.769 -2.433 -43.123 1.00 42.03 192 PRO A N 1
ATOM 1599 C CA . PRO A 1 192 ? -16.581 -1.744 -44.113 1.00 42.03 192 PRO A CA 1
ATOM 1600 C C . PRO A 1 192 ? -17.625 -0.911 -43.373 1.00 42.03 192 PRO A C 1
ATOM 1602 O O . PRO A 1 192 ? -18.258 -1.387 -42.427 1.00 42.03 192 PRO A O 1
ATOM 1605 N N . THR A 1 193 ? -17.759 0.349 -43.782 1.00 46.50 193 THR A N 1
ATOM 1606 C CA . THR A 1 193 ? -18.763 1.286 -43.283 1.00 46.50 193 THR A CA 1
ATOM 1607 C C . THR A 1 193 ? -20.107 0.561 -43.229 1.00 46.50 193 THR A C 1
ATOM 1609 O O . THR A 1 193 ? -20.561 0.082 -44.273 1.00 46.50 193 THR A O 1
ATOM 1612 N N . PRO A 1 194 ? -20.753 0.423 -42.057 1.00 38.50 194 PRO A N 1
ATOM 1613 C CA . PRO A 1 194 ? -22.069 -0.181 -42.022 1.00 38.50 194 PRO A CA 1
ATOM 1614 C C . PRO A 1 194 ? -22.996 0.737 -42.815 1.00 38.50 194 PRO A C 1
ATOM 1616 O O . PRO A 1 194 ? -23.151 1.913 -42.478 1.00 38.50 194 PRO A O 1
ATOM 1619 N N . MET A 1 195 ? -23.579 0.214 -43.896 1.00 34.81 195 MET A N 1
ATOM 1620 C CA . MET A 1 195 ? -24.704 0.867 -44.553 1.00 34.81 195 MET A CA 1
ATOM 1621 C C . MET A 1 195 ? -25.775 1.081 -43.486 1.00 34.81 195 MET A C 1
ATOM 1623 O O . MET A 1 195 ? -26.344 0.122 -42.963 1.00 34.81 195 MET A O 1
ATOM 1627 N N . MET A 1 196 ? -26.009 2.341 -43.125 1.00 35.78 196 MET A N 1
ATOM 1628 C CA . MET A 1 196 ? -27.124 2.707 -42.270 1.00 35.78 196 MET A CA 1
ATOM 1629 C C . MET A 1 196 ? -28.422 2.307 -42.971 1.00 35.78 196 MET A C 1
ATOM 1631 O O . MET A 1 196 ? -28.810 2.892 -43.977 1.00 35.78 196 MET A O 1
ATOM 1635 N N . SER A 1 197 ? -29.090 1.298 -42.420 1.00 38.50 197 SER A N 1
ATOM 1636 C CA . SER A 1 197 ? -30.539 1.179 -42.475 1.00 38.50 197 SER A CA 1
ATOM 1637 C C . SER A 1 197 ? -31.039 1.622 -41.108 1.00 38.50 197 SER A C 1
ATOM 1639 O O . SER A 1 197 ? -30.894 0.891 -40.125 1.00 38.50 197 SER A O 1
ATOM 1641 N N . ASP A 1 198 ? -31.586 2.832 -41.043 1.00 44.06 198 ASP A N 1
ATOM 1642 C CA . ASP A 1 198 ? -32.220 3.402 -39.858 1.00 44.06 198 ASP A CA 1
ATOM 1643 C C . ASP A 1 198 ? -33.402 2.537 -39.406 1.00 44.06 198 ASP A C 1
ATOM 1645 O O . ASP A 1 198 ? -34.546 2.729 -39.817 1.00 44.06 198 ASP A O 1
ATOM 1649 N N . THR A 1 199 ? -33.152 1.552 -38.545 1.00 36.06 199 THR A N 1
ATOM 1650 C CA . THR A 1 199 ? -34.188 0.973 -37.683 1.00 36.06 199 THR A CA 1
ATOM 1651 C C . THR A 1 199 ? -33.547 0.326 -36.456 1.00 36.06 199 THR A C 1
ATOM 1653 O O . THR A 1 199 ? -33.246 -0.865 -36.428 1.00 36.06 199 THR A O 1
ATOM 1656 N N . ILE A 1 200 ? -33.347 1.112 -35.398 1.00 35.50 200 ILE A N 1
ATOM 1657 C CA . ILE A 1 200 ? -33.000 0.571 -34.081 1.00 35.50 200 ILE A CA 1
ATOM 1658 C C . ILE A 1 200 ? -34.251 -0.128 -33.531 1.00 35.50 200 ILE A C 1
ATOM 1660 O O . ILE A 1 200 ? -35.180 0.519 -33.047 1.00 35.50 200 ILE A O 1
ATOM 1664 N N . ARG A 1 201 ? -34.291 -1.463 -33.601 1.00 31.11 201 ARG A N 1
ATOM 1665 C CA . ARG A 1 201 ? -35.234 -2.270 -32.814 1.00 31.11 201 ARG A CA 1
ATOM 1666 C C . ARG A 1 201 ? -34.691 -2.393 -31.393 1.00 31.11 201 ARG A C 1
ATOM 1668 O O . ARG A 1 201 ? -33.749 -3.137 -31.144 1.00 31.11 201 ARG A O 1
ATOM 1675 N N . ILE A 1 202 ? -35.289 -1.649 -30.468 1.00 34.50 202 ILE A N 1
ATOM 1676 C CA . ILE A 1 202 ? -35.029 -1.780 -29.032 1.00 34.50 202 ILE A CA 1
ATOM 1677 C C . ILE A 1 202 ? -35.838 -2.976 -28.517 1.00 34.50 202 ILE A C 1
ATOM 1679 O O . ILE A 1 202 ? -37.067 -2.963 -28.567 1.00 34.50 202 ILE A O 1
ATOM 1683 N N . PHE A 1 203 ? -35.155 -4.008 -28.021 1.00 27.64 203 PHE A N 1
ATOM 1684 C CA . PHE A 1 203 ? -35.776 -5.093 -27.259 1.00 27.64 203 PHE A CA 1
ATOM 1685 C C . PHE A 1 203 ? -35.919 -4.668 -25.788 1.00 27.64 203 PHE A C 1
ATOM 1687 O O . PHE A 1 203 ? -34.928 -4.235 -25.195 1.00 27.64 203 PHE A O 1
ATOM 1694 N N . PRO A 1 204 ? -37.104 -4.785 -25.162 1.00 30.45 204 PRO A N 1
ATOM 1695 C CA . PRO A 1 204 ? -37.258 -4.459 -23.753 1.00 30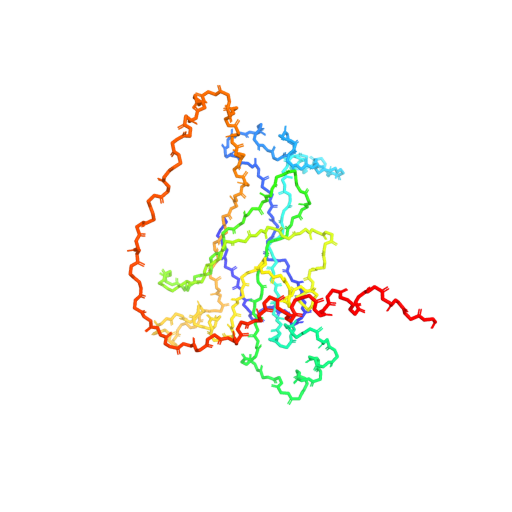.45 204 PRO A CA 1
ATOM 1696 C C . PRO A 1 204 ? -36.762 -5.625 -22.888 1.00 30.45 204 PRO A C 1
ATOM 1698 O O . PRO A 1 204 ? -37.383 -6.686 -22.839 1.00 30.45 204 PRO A O 1
ATOM 1701 N N . LEU A 1 205 ? -35.662 -5.421 -22.161 1.00 30.72 205 LEU A N 1
ATOM 1702 C CA . LEU A 1 205 ? -35.343 -6.249 -21.000 1.00 30.72 205 LEU A CA 1
ATOM 1703 C C . LEU A 1 205 ? -36.186 -5.764 -19.818 1.00 30.72 205 LEU A C 1
ATOM 1705 O O . LEU A 1 205 ? -35.993 -4.678 -19.276 1.00 30.72 205 LEU A O 1
ATOM 1709 N N . SER A 1 206 ? -37.161 -6.596 -19.467 1.00 33.19 206 SER A N 1
ATOM 1710 C CA . SER A 1 206 ? -38.009 -6.494 -18.285 1.00 33.19 206 SER A CA 1
ATOM 1711 C C . SER A 1 206 ? -37.166 -6.460 -17.006 1.00 33.19 206 SER A C 1
ATOM 1713 O O . SER A 1 206 ? -36.576 -7.474 -16.635 1.00 33.19 206 SER A O 1
ATOM 1715 N N . PHE A 1 207 ? -37.225 -5.353 -16.267 1.00 33.09 207 PHE A N 1
ATOM 1716 C CA . PHE A 1 207 ? -37.011 -5.356 -14.822 1.00 33.09 207 PHE A CA 1
ATOM 1717 C C . PHE A 1 207 ? -38.258 -4.799 -14.139 1.00 33.09 207 PHE A C 1
ATOM 1719 O O . PHE A 1 207 ? -38.673 -3.665 -14.375 1.00 33.09 207 PHE A O 1
ATOM 1726 N N . LYS A 1 208 ? -38.883 -5.650 -13.319 1.00 30.52 208 LYS A N 1
ATOM 1727 C CA . LYS A 1 208 ? -40.004 -5.296 -12.449 1.00 30.52 208 LYS A CA 1
ATOM 1728 C C . LYS A 1 208 ? -39.589 -4.165 -11.506 1.00 30.52 208 LYS A C 1
ATOM 1730 O O . LYS A 1 208 ? -38.512 -4.187 -10.919 1.00 30.52 208 LYS A O 1
ATOM 1735 N N . ALA A 1 209 ? -40.488 -3.197 -11.393 1.00 29.47 209 ALA A N 1
ATOM 1736 C CA . ALA A 1 209 ? -40.361 -1.970 -10.634 1.00 29.47 209 ALA A CA 1
ATOM 1737 C C . ALA A 1 209 ? -40.219 -2.202 -9.119 1.00 29.47 209 ALA A C 1
ATOM 1739 O O . ALA A 1 209 ? -40.991 -2.949 -8.522 1.00 29.47 209 ALA A O 1
ATOM 1740 N N . ILE A 1 210 ? -39.303 -1.458 -8.497 1.00 31.56 210 ILE A N 1
ATOM 1741 C CA . ILE A 1 210 ? -39.477 -0.948 -7.134 1.00 31.56 210 ILE A CA 1
ATOM 1742 C C . ILE A 1 210 ? -39.879 0.519 -7.303 1.00 31.56 210 ILE A C 1
ATOM 1744 O O . ILE A 1 210 ? -39.183 1.291 -7.963 1.00 31.56 210 ILE A O 1
ATOM 1748 N N . ASN A 1 211 ? -41.048 0.876 -6.775 1.00 32.84 211 ASN A N 1
ATOM 1749 C CA . ASN A 1 211 ? -41.645 2.201 -6.902 1.00 32.84 211 ASN A CA 1
ATOM 1750 C C . ASN A 1 211 ? -40.801 3.264 -6.187 1.00 32.84 211 ASN A C 1
ATOM 1752 O O . ASN A 1 211 ? -40.830 3.360 -4.962 1.00 32.84 211 ASN A O 1
ATOM 1756 N N . VAL A 1 212 ? -40.134 4.122 -6.956 1.00 31.97 212 VAL A N 1
ATOM 1757 C CA . VAL A 1 212 ? -39.707 5.450 -6.503 1.00 31.97 212 VAL A CA 1
ATOM 1758 C C . VAL A 1 212 ? -40.265 6.463 -7.498 1.00 31.97 212 VAL A C 1
ATOM 1760 O O . VAL A 1 212 ? -39.989 6.394 -8.694 1.00 31.97 212 VAL A O 1
ATOM 1763 N N . LEU A 1 213 ? -41.109 7.374 -7.012 1.00 30.81 213 LEU A N 1
ATOM 1764 C CA . LEU A 1 213 ? -41.700 8.450 -7.808 1.00 30.81 213 LEU A CA 1
ATOM 1765 C C . LEU A 1 213 ? -40.599 9.363 -8.387 1.00 30.81 213 LEU A C 1
ATOM 1767 O O . LEU A 1 213 ? -39.788 9.878 -7.616 1.00 30.81 213 LEU A O 1
ATOM 1771 N N . PRO A 1 214 ? -40.573 9.628 -9.706 1.00 33.81 214 PRO A N 1
ATOM 1772 C CA . PRO A 1 214 ? -39.644 10.591 -10.285 1.00 33.81 214 PRO A CA 1
ATOM 1773 C C . PRO A 1 214 ? -40.092 12.044 -10.017 1.00 33.81 214 PRO A C 1
ATOM 1775 O O . PRO A 1 214 ? -41.293 12.325 -9.937 1.00 33.81 214 PRO A O 1
ATOM 1778 N N . PRO A 1 215 ? -39.150 13.003 -9.913 1.00 36.50 215 PRO A N 1
ATOM 1779 C CA . PRO A 1 215 ? -39.471 14.419 -9.768 1.00 36.50 215 PRO A CA 1
ATOM 1780 C C . PRO A 1 215 ? -40.154 14.951 -11.038 1.00 36.50 215 PRO A C 1
ATOM 1782 O O . PRO A 1 215 ? -39.781 14.608 -12.160 1.00 36.50 215 PRO A O 1
ATOM 1785 N N . LYS A 1 216 ? -41.180 15.792 -10.854 1.00 43.78 216 LYS A N 1
ATOM 1786 C CA . LYS A 1 216 ? -42.025 16.357 -11.923 1.00 43.78 216 LYS A CA 1
ATOM 1787 C C . LYS A 1 216 ? -41.184 16.953 -13.064 1.00 43.78 216 LYS A C 1
ATOM 1789 O O . LYS A 1 216 ? -40.406 17.880 -12.849 1.00 43.78 216 LYS A O 1
ATOM 1794 N N . MET A 1 217 ? -41.393 16.461 -14.289 1.00 43.09 217 MET A N 1
ATOM 1795 C CA . MET A 1 217 ? -40.754 16.979 -15.503 1.00 43.09 217 MET A CA 1
ATOM 1796 C C . MET A 1 217 ? -41.119 18.454 -15.745 1.00 43.09 217 MET A C 1
ATOM 1798 O O . MET A 1 217 ? -42.294 18.821 -15.791 1.00 43.09 217 MET A O 1
ATOM 1802 N N . MET A 1 218 ? -40.108 19.303 -15.951 1.00 46.66 218 MET A N 1
ATOM 1803 C CA . MET A 1 218 ? -40.294 20.675 -16.433 1.00 46.66 218 MET A CA 1
ATOM 1804 C C . MET A 1 218 ? -40.893 20.670 -17.844 1.00 46.66 218 MET A C 1
ATOM 1806 O O . MET A 1 218 ? -40.342 20.069 -18.765 1.00 46.66 218 MET A O 1
ATOM 1810 N N . THR A 1 219 ? -41.990 21.400 -18.045 1.00 70.38 219 THR A N 1
ATOM 1811 C CA . THR A 1 219 ? -42.565 21.611 -19.378 1.00 70.38 219 THR A CA 1
ATOM 1812 C C . THR A 1 219 ? -41.702 22.554 -20.222 1.00 70.38 219 THR A C 1
ATOM 1814 O O . THR A 1 219 ? -40.994 23.429 -19.718 1.00 70.38 219 THR A O 1
ATOM 1817 N N . LYS A 1 220 ? -41.809 22.425 -21.551 1.00 50.62 220 LYS A N 1
ATOM 1818 C CA . LYS A 1 220 ? -41.094 23.233 -22.562 1.00 50.62 220 LYS A CA 1
ATOM 1819 C C . LYS A 1 220 ? -41.274 24.756 -22.374 1.00 50.62 220 LYS A C 1
ATOM 1821 O O . LYS A 1 220 ? -40.417 25.537 -22.786 1.00 50.62 220 LYS A O 1
ATOM 1826 N N . GLN A 1 221 ? -42.365 25.183 -21.730 1.00 53.03 221 GLN A N 1
ATOM 1827 C CA . GLN A 1 221 ? -42.615 26.577 -21.337 1.00 53.03 221 GLN A CA 1
ATOM 1828 C C . GLN A 1 221 ? -41.721 27.047 -20.177 1.00 53.03 221 GLN A C 1
ATOM 1830 O O . GLN A 1 221 ? -41.221 28.172 -20.225 1.00 53.03 221 GLN A O 1
ATOM 1835 N N . ASN A 1 222 ? -41.455 26.192 -19.185 1.00 54.84 222 ASN A N 1
ATOM 1836 C CA . ASN A 1 222 ? -40.585 26.518 -18.049 1.00 54.84 222 ASN A CA 1
ATOM 1837 C C . ASN A 1 222 ? -39.127 26.680 -18.498 1.00 54.84 222 ASN A C 1
ATOM 1839 O O . ASN A 1 222 ? -38.442 27.604 -18.061 1.00 54.84 222 ASN A O 1
ATOM 1843 N N . TRP A 1 223 ? -38.696 25.872 -19.472 1.00 47.81 223 TRP A N 1
ATOM 1844 C CA . TRP A 1 223 ? -37.368 25.978 -20.083 1.00 47.81 223 TRP A CA 1
ATOM 1845 C C . TRP A 1 223 ? -37.167 27.318 -20.818 1.00 47.81 223 TRP A C 1
ATOM 1847 O O . TRP A 1 223 ? -36.158 27.995 -20.630 1.00 47.81 223 TRP A O 1
ATOM 1857 N N . LYS A 1 224 ? -38.168 27.784 -21.585 1.00 51.41 224 LYS A N 1
ATOM 1858 C CA . LYS A 1 224 ? -38.105 29.090 -22.275 1.00 51.41 224 LYS A CA 1
ATOM 1859 C C . LYS A 1 224 ? -38.089 30.287 -21.311 1.00 51.41 224 LYS A C 1
ATOM 1861 O O . LYS A 1 224 ? -37.498 31.317 -21.641 1.00 51.41 224 LYS A O 1
ATOM 1866 N N . ARG A 1 225 ? -38.705 30.167 -20.126 1.00 49.91 225 ARG A N 1
ATOM 1867 C CA . ARG A 1 225 ? -38.670 31.205 -19.076 1.00 49.91 225 ARG A CA 1
ATOM 1868 C C . ARG A 1 225 ? -37.297 31.296 -18.403 1.00 49.91 225 ARG A C 1
ATOM 1870 O O . ARG A 1 225 ? -36.810 32.406 -18.208 1.00 49.91 225 ARG A O 1
ATOM 1877 N N . ALA A 1 226 ? -36.651 30.158 -18.137 1.00 50.22 226 ALA A N 1
ATOM 1878 C CA . ALA A 1 226 ? -35.315 30.106 -17.537 1.00 50.22 226 ALA A CA 1
ATOM 1879 C C . ALA A 1 226 ? -34.238 30.755 -18.431 1.00 50.22 226 ALA A C 1
ATOM 1881 O O . ALA A 1 226 ? -33.419 31.533 -17.947 1.00 50.22 226 ALA A O 1
ATOM 1882 N N . ILE A 1 227 ? -34.299 30.546 -19.753 1.00 48.81 227 ILE A N 1
ATOM 1883 C CA . ILE A 1 227 ? -33.353 31.170 -20.699 1.00 48.81 227 ILE A CA 1
ATOM 1884 C C . ILE A 1 227 ? -33.530 32.696 -20.768 1.00 48.81 227 ILE A C 1
ATOM 1886 O O . ILE A 1 227 ? -32.547 33.425 -20.900 1.00 48.81 227 ILE A O 1
ATOM 1890 N N . ARG A 1 228 ? -34.766 33.210 -20.658 1.00 46.41 228 ARG A N 1
ATOM 1891 C CA . ARG A 1 228 ? -35.027 34.664 -20.681 1.00 46.41 228 ARG A CA 1
ATOM 1892 C C . ARG A 1 228 ? -34.475 35.390 -19.452 1.00 46.41 228 ARG A C 1
ATOM 1894 O O . ARG A 1 228 ? -34.101 36.550 -19.586 1.00 46.41 228 ARG A O 1
ATOM 1901 N N . MET A 1 229 ? -34.388 34.724 -18.299 1.00 48.50 229 MET A N 1
ATOM 1902 C CA . MET A 1 229 ? -33.827 35.320 -17.078 1.00 48.50 229 MET A CA 1
ATOM 1903 C C . MET A 1 229 ? -32.290 35.318 -17.052 1.00 48.50 229 MET A C 1
ATOM 1905 O O . MET A 1 229 ? -31.704 36.107 -16.327 1.00 48.50 229 MET A O 1
ATOM 1909 N N . SER A 1 230 ? -31.629 34.516 -17.895 1.00 47.47 230 SER A N 1
ATOM 1910 C CA . SER A 1 230 ? -30.160 34.456 -17.984 1.00 47.47 230 SER A CA 1
ATOM 1911 C C . SER A 1 230 ? -29.533 35.529 -18.894 1.00 47.47 230 SER A C 1
ATOM 1913 O O . SER A 1 230 ? -28.310 35.629 -18.948 1.00 47.47 230 SER A O 1
ATOM 1915 N N . ARG A 1 231 ? -30.330 36.320 -19.634 1.00 50.12 231 ARG A N 1
ATOM 1916 C CA . ARG A 1 231 ? -29.830 37.369 -20.555 1.00 50.12 231 ARG A CA 1
ATOM 1917 C C . ARG A 1 231 ? -29.933 38.802 -20.019 1.00 50.12 231 ARG A C 1
ATOM 1919 O O . ARG A 1 231 ? -29.630 39.738 -20.751 1.00 50.12 231 ARG A O 1
ATOM 1926 N N . LYS A 1 232 ? -30.325 38.988 -18.759 1.00 46.12 232 LYS A N 1
ATOM 1927 C CA . LYS A 1 232 ? -30.129 40.254 -18.042 1.00 46.12 232 LYS A CA 1
ATOM 1928 C C . LYS A 1 232 ? -29.148 39.986 -16.906 1.00 46.12 232 LYS A C 1
ATOM 1930 O O . LYS A 1 232 ? -29.539 39.445 -15.879 1.00 46.12 232 LYS A O 1
ATOM 1935 N N . GLY A 1 233 ? -27.873 40.285 -17.149 1.00 41.16 233 GLY A N 1
ATOM 1936 C CA . GLY A 1 233 ? -26.875 40.347 -16.084 1.00 41.16 233 GLY A CA 1
ATOM 1937 C C . GLY A 1 233 ? -27.195 41.491 -15.113 1.00 41.16 233 GLY A C 1
ATOM 1938 O O . GLY A 1 233 ? -27.939 42.405 -15.487 1.00 41.16 233 GLY A O 1
ATOM 1939 N N . PRO A 1 234 ? -26.687 41.434 -13.873 1.00 42.38 234 PRO A N 1
ATOM 1940 C CA . PRO A 1 234 ? -26.812 42.539 -12.934 1.00 42.38 234 PRO A CA 1
ATOM 1941 C C . PRO A 1 234 ? -26.006 43.748 -13.435 1.00 42.38 234 PRO A C 1
ATOM 1943 O O . PRO A 1 234 ? -24.928 43.577 -14.006 1.00 42.38 234 PRO A O 1
ATOM 1946 N N . VAL A 1 235 ? -26.580 44.940 -13.250 1.00 40.31 235 VAL A N 1
ATOM 1947 C CA . VAL A 1 235 ? -25.871 46.231 -13.278 1.00 40.31 235 VAL A CA 1
ATOM 1948 C C . VAL A 1 235 ? -24.984 46.319 -12.045 1.00 40.31 235 VAL A C 1
ATOM 1950 O O . VAL A 1 235 ? -25.468 45.879 -10.976 1.00 40.31 235 VAL A O 1
#

Radius of gyration: 25.67 Å; chains: 1; bounding box: 70×67×67 Å

Sequence (235 aa):
LRKTFNLNSLKYDKPQVLNILLYAGTEGKPHTRPARRYLSYPNCGLPHSFGRYEHHLMMNLMICKTSWFSMLPDRICGEKLEKMHGTPENTIYVIWLMGPETSSRMFYTLTAYDRYYIQSRSVIRKTRNFFLSQQPKDFLNHENDYLMLRHEEAMDLMNGEGDELNQTSYIKLELFLHEEPKLVSFPTHLFPTPMMSDTIRIFPLSFKAINVLPPKMMTKQNWKRAIRMSRKGPV

Secondary structure (DSSP, 8-state):
-EEEE-GGGPPBT--EEEEEEEE-SSTT-GGGSGGGGTSS----S--GGGGGGTTSEEEEEEEEEEEGGGGSS-HHHHHHHHHHH--GGGEEEEEEEEE---SSPEEEEEEEE-TTSSSEEEEEEEPEETTS---GGGTTTT---SEEEEHHHHHHHHH-TT-TTS----EEEEEEEEEPP------GGGS----------------PPP--PPPPPPPHHHHHHHHHHTT----

InterPro domains:
  IPR031732 Domain of unknown function DUF4729 [PF15866] (3-160)

pLDDT: mean 80.15, std 21.97, range [27.64, 97.88]

Organism: Drosophila melanogaster (NCBI:txid7227)

Foldseek 3Di:
DKDKDFPVPADAQDKDFPDKDFAQADPPDNCRQCCNVQFDPFDPPDDPVCVVSRRTWIKTWIKHWYFPLLLDPDPVVSVVCCVVPNDLQRIKMKIAMATAHTPFWKKKKKKKAAPVNPDIDIDIATHHHPVADPGSSRPNNPDDRIDMDGSVRQQCSQQPPPRPPDRHSIIMMDMDMDTDDDPPPDPPVPDPDPPDPPDPDDDDDDDDDDDDDDDDDDDPVNVVVVVVVVPDDDD